Protein AF-A0A1R2C5Q6-F1 (afdb_monomer_lite)

Foldseek 3Di:
DDDDPPPPQQAAPPPRHTADPPDDFQAAPPPRHGHDPVQWDDPDDSHIHGPVVVVVVVVVVVVVVVVVVVVVVVVVVVVVVVVVVVVVVVVVVVVVVVVVVVVVVVVVVVVVVVVVVVVVVVVVVVVVVVVVVVVVVVVVVVVVVVVVVVVVVVVVVVVVVVVVVVVVVVVVVVVVVVVVVVVVVVVVVVVCVVVVPDVVNVLVVDDPVVNVVPCPDDDDPPDD

pLDDT: mean 85.72, std 17.83, range [31.23, 98.19]

Organism: NCBI:txid5963

InterPro domains:
  IPR011011 Zinc finger, FYVE/PHD-type [SSF57903] (8-56)
  IPR013083 Zinc finger, RING/FYVE/PHD-type [G3DSA:3.30.40.10] (1-58)

Sequence (224 aa):
MDNDEGQNSKKCSLCKKSFGLMSKGKECKDCKKHFCNDHVTCIGEKIFLCIICEMEGIKSQTRTVIWDDIERINNETKEISEELAKIEKEKQEKICEIEKIERFLLEQRNLIEDSEKNLQNELDELKKKTEKARKAFEEANNILEINNTTEKEYLEQIEELQDKILQIEGQTISEKERKQQYGLEYENFNRKIRSGLKKGQLFNLLCERCKKLLNIDGEDITTK

Secondary structure (DSSP, 8-state):
----------B-TTT-PBPPTT-PPEEPTTT--EE-GGGEEE-STT-EEEHHHHHHHHHHHHHHHHHHHHHHHHHHHHHHHHHHHHHHHHHHHHHHHHHHHHHHHHHHHHHHHHHHHHHHHHHHHHHHHHHHHHHHHHHHHHHHHHHHHHHHHHHHHHHHHHHHHHHHHHHHHHHHHHHHHHHHHHHHHHHHHHHHS-HHHHHTTS-HHHHGGG--S-------

Structure (mmCIF, N/CA/C/O backbone):
data_AF-A0A1R2C5Q6-F1
#
_entry.id   AF-A0A1R2C5Q6-F1
#
loop_
_atom_site.group_PDB
_atom_site.id
_atom_site.type_symbol
_atom_site.label_atom_id
_atom_site.label_alt_id
_atom_site.label_comp_id
_atom_site.label_asym_id
_atom_site.label_entity_id
_atom_site.label_seq_id
_atom_site.pdbx_PDB_ins_code
_atom_site.Cartn_x
_atom_site.Cartn_y
_atom_site.Cartn_z
_atom_site.occupancy
_atom_site.B_iso_or_equiv
_atom_site.auth_seq_id
_atom_site.auth_comp_id
_atom_site.auth_asym_id
_atom_site.auth_atom_id
_atom_site.pdbx_PDB_model_num
ATOM 1 N N . MET A 1 1 ? 59.228 23.997 -114.054 1.00 34.00 1 MET A N 1
ATOM 2 C CA . MET A 1 1 ? 60.182 24.280 -112.968 1.00 34.00 1 MET A CA 1
ATOM 3 C C . MET A 1 1 ? 59.365 24.497 -111.711 1.00 34.00 1 MET A C 1
ATOM 5 O O . MET A 1 1 ? 59.140 25.624 -111.305 1.00 34.00 1 MET A O 1
ATOM 9 N N . ASP A 1 2 ? 58.573 23.508 -111.323 1.00 32.38 2 ASP A N 1
ATOM 10 C CA . ASP A 1 2 ? 58.946 22.220 -110.712 1.00 32.38 2 ASP A CA 1
ATOM 11 C C . ASP A 1 2 ? 58.770 22.333 -109.202 1.00 32.38 2 ASP A C 1
ATOM 13 O O . ASP A 1 2 ? 59.375 23.175 -108.543 1.00 32.38 2 ASP A O 1
ATOM 17 N N . ASN A 1 3 ? 57.846 21.500 -108.730 1.00 37.97 3 ASN A N 1
ATOM 18 C CA . ASN A 1 3 ? 57.534 21.218 -107.343 1.00 37.97 3 ASN A CA 1
ATOM 19 C C . ASN A 1 3 ? 58.803 20.987 -106.520 1.00 37.97 3 ASN A C 1
ATOM 21 O O . ASN A 1 3 ? 59.681 20.254 -106.961 1.00 37.97 3 ASN A O 1
ATOM 25 N N . ASP A 1 4 ? 58.797 21.455 -105.273 1.00 36.41 4 ASP A N 1
ATOM 26 C CA . ASP A 1 4 ? 59.111 20.541 -104.177 1.00 36.41 4 ASP A CA 1
ATOM 27 C C . ASP A 1 4 ? 58.481 21.035 -102.870 1.00 36.41 4 ASP A C 1
ATOM 29 O O . ASP A 1 4 ? 59.003 21.882 -102.140 1.00 36.41 4 ASP A O 1
ATOM 33 N N . GLU A 1 5 ? 57.301 20.482 -102.586 1.00 38.06 5 GLU A N 1
ATOM 34 C CA . GLU A 1 5 ? 56.772 20.368 -101.235 1.00 38.06 5 GLU A CA 1
ATOM 35 C C . GLU A 1 5 ? 57.776 19.553 -100.411 1.00 38.06 5 GLU A C 1
ATOM 37 O O . GLU A 1 5 ? 57.779 18.321 -100.429 1.00 38.06 5 GLU A O 1
ATOM 42 N N . GLY A 1 6 ? 58.648 20.252 -99.683 1.00 36.34 6 GLY A N 1
ATOM 43 C CA . GLY A 1 6 ? 59.557 19.654 -98.716 1.00 36.34 6 GLY A CA 1
ATOM 44 C C . GLY A 1 6 ? 58.774 18.879 -97.660 1.00 36.34 6 GLY A C 1
ATOM 45 O O . GLY A 1 6 ? 58.271 19.443 -96.688 1.00 36.34 6 GLY A O 1
ATOM 46 N N . GLN A 1 7 ? 58.673 17.568 -97.877 1.00 42.22 7 GLN A N 1
ATOM 47 C CA . GLN A 1 7 ? 58.127 16.575 -96.968 1.00 42.22 7 GLN A CA 1
ATOM 48 C C . GLN A 1 7 ? 58.741 16.757 -95.579 1.00 42.22 7 GLN A C 1
ATOM 50 O O . GLN A 1 7 ? 59.857 16.319 -95.299 1.00 42.22 7 GLN A O 1
ATOM 55 N N . ASN A 1 8 ? 57.979 17.371 -94.674 1.00 45.78 8 ASN A N 1
ATOM 56 C CA . ASN A 1 8 ? 58.248 17.302 -93.248 1.00 45.78 8 ASN A CA 1
ATOM 57 C C . ASN A 1 8 ? 58.362 15.823 -92.871 1.00 45.78 8 ASN A C 1
ATOM 59 O O . ASN A 1 8 ? 57.357 15.111 -92.843 1.00 45.78 8 ASN A O 1
ATOM 63 N N . SER A 1 9 ? 59.589 15.358 -92.614 1.00 54.88 9 SER A N 1
ATOM 64 C CA . SER A 1 9 ? 59.856 14.012 -92.111 1.00 54.88 9 SER A CA 1
ATOM 65 C C . SER A 1 9 ? 59.035 13.801 -90.838 1.00 54.88 9 SER A C 1
ATOM 67 O O . SER A 1 9 ? 59.363 14.283 -89.753 1.00 54.88 9 SER A O 1
ATOM 69 N N . LYS A 1 10 ? 57.883 13.144 -90.978 1.00 72.31 10 LYS A N 1
ATOM 70 C CA . LYS A 1 10 ? 56.998 12.888 -89.849 1.00 72.31 10 LYS A CA 1
ATOM 71 C C . LYS A 1 10 ? 57.779 11.958 -88.900 1.00 72.31 10 LYS A C 1
ATOM 73 O O . LYS A 1 10 ? 58.252 10.895 -89.301 1.00 72.31 10 LYS A O 1
ATOM 78 N N . LYS A 1 11 ? 57.990 12.393 -87.656 1.00 84.50 11 LYS A N 1
ATOM 79 C CA . LYS A 1 11 ? 58.617 11.608 -86.578 1.00 84.50 11 LYS A CA 1
ATOM 80 C C . LYS A 1 11 ? 57.549 11.219 -85.563 1.00 84.50 11 LYS A C 1
ATOM 82 O O . LYS A 1 11 ? 56.559 11.934 -85.397 1.00 84.50 11 LYS A O 1
ATOM 87 N N . CYS A 1 12 ? 57.752 10.118 -84.845 1.00 87.75 12 CYS A N 1
ATOM 88 C CA . CYS A 1 12 ? 56.913 9.786 -83.700 1.00 87.75 12 CYS A CA 1
ATOM 89 C C . CYS A 1 12 ? 57.025 10.886 -82.640 1.00 87.75 12 CYS A C 1
ATOM 91 O O . CYS A 1 12 ? 58.118 11.245 -82.205 1.00 87.75 12 CYS A O 1
ATOM 93 N N . SER A 1 13 ? 55.888 11.397 -82.179 1.00 87.62 13 SER A N 1
ATOM 94 C CA . SER A 1 13 ? 55.862 12.500 -81.218 1.00 87.62 13 SER A CA 1
ATOM 95 C C . SER A 1 13 ? 56.377 12.107 -79.829 1.00 87.62 13 SER A C 1
ATOM 97 O O . SER A 1 13 ? 56.853 12.993 -79.116 1.00 87.62 13 SER A O 1
ATOM 99 N N . LEU A 1 14 ? 56.344 10.811 -79.482 1.00 88.19 14 LEU A N 1
ATOM 100 C CA . LEU A 1 14 ? 56.839 10.268 -78.213 1.00 88.19 14 LEU A CA 1
ATOM 101 C C . LEU A 1 14 ? 58.332 9.908 -78.280 1.00 88.19 14 LEU A C 1
ATOM 103 O O . LEU A 1 14 ? 59.149 10.579 -77.662 1.00 88.19 14 LEU A O 1
ATOM 107 N N . CYS A 1 15 ? 58.715 8.908 -79.082 1.00 89.50 15 CYS A N 1
ATOM 108 C CA . CYS A 1 15 ? 60.100 8.417 -79.137 1.00 89.50 15 CYS A CA 1
ATOM 109 C C . CYS A 1 15 ? 61.006 9.141 -80.145 1.00 89.50 15 CYS A C 1
ATOM 111 O O . CYS A 1 15 ? 62.162 8.761 -80.306 1.00 89.50 15 CYS A O 1
ATOM 113 N N . LYS A 1 16 ? 60.485 10.141 -80.870 1.00 87.50 16 LYS A N 1
ATOM 114 C CA . LYS A 1 16 ? 61.202 10.954 -81.875 1.00 87.50 16 LYS A CA 1
ATOM 115 C C . LYS A 1 16 ? 61.837 10.176 -83.040 1.00 87.50 16 LYS A C 1
ATOM 117 O O . LYS A 1 16 ? 62.509 10.788 -83.867 1.00 87.50 16 LYS A O 1
ATOM 122 N N . LYS A 1 17 ? 61.585 8.866 -83.169 1.00 86.25 17 LYS A N 1
ATOM 123 C CA . LYS A 1 17 ? 62.013 8.046 -84.316 1.00 86.25 17 LYS A CA 1
ATOM 124 C C . LYS A 1 17 ? 61.321 8.520 -85.602 1.00 86.25 17 LYS A C 1
ATOM 126 O O . LYS A 1 17 ? 60.106 8.732 -85.598 1.00 86.25 17 LYS A O 1
ATOM 131 N N . SER A 1 18 ? 62.078 8.684 -86.687 1.00 82.44 18 SER A N 1
ATOM 132 C CA . SER A 1 18 ? 61.540 8.999 -88.019 1.00 82.44 18 SER A CA 1
ATOM 133 C C . SER A 1 18 ? 60.744 7.827 -88.577 1.00 82.44 18 SER A C 1
ATOM 135 O O . SER A 1 18 ? 61.129 6.673 -88.386 1.00 82.44 18 SER A O 1
ATOM 137 N N . PHE A 1 19 ? 59.645 8.108 -89.274 1.00 81.31 19 PHE A N 1
ATOM 138 C CA . PHE A 1 19 ? 58.941 7.066 -90.011 1.00 81.31 19 PHE A CA 1
ATOM 139 C C . PHE A 1 19 ? 59.737 6.684 -91.269 1.00 81.31 19 PHE A C 1
ATOM 141 O O . PHE A 1 19 ? 60.316 7.550 -91.926 1.00 81.31 19 PHE A O 1
ATOM 148 N N . GLY A 1 20 ? 59.825 5.386 -91.568 1.00 69.88 20 GLY A N 1
ATOM 149 C CA . GLY A 1 20 ? 60.539 4.892 -92.747 1.00 69.88 20 GLY A CA 1
ATOM 150 C C . GLY A 1 20 ? 59.731 5.120 -94.026 1.00 69.88 20 GLY A C 1
ATOM 151 O O . GLY A 1 20 ? 58.522 5.322 -93.963 1.00 69.88 20 GLY A O 1
ATOM 152 N N . LEU A 1 21 ? 60.378 5.013 -95.192 1.00 62.16 21 LEU A N 1
ATOM 153 C CA . LEU A 1 21 ? 59.762 5.219 -96.519 1.00 62.16 21 LEU A CA 1
ATOM 154 C C . LEU A 1 21 ? 58.454 4.424 -96.742 1.00 62.16 21 LEU A C 1
ATOM 156 O O . LEU A 1 21 ? 57.571 4.883 -97.459 1.00 62.16 21 LEU A O 1
ATOM 160 N N . MET A 1 22 ? 58.308 3.258 -96.099 1.00 58.00 22 MET A N 1
ATOM 161 C CA . MET A 1 22 ? 57.139 2.368 -96.211 1.00 58.00 22 MET A CA 1
ATOM 162 C C . MET A 1 22 ? 56.123 2.508 -95.060 1.00 58.00 22 MET A C 1
ATOM 164 O O . MET A 1 22 ? 54.991 2.040 -95.182 1.00 58.00 22 MET A O 1
ATOM 168 N N . SER A 1 23 ? 56.490 3.119 -93.926 1.00 64.25 23 SER A N 1
ATOM 169 C CA . SER A 1 23 ? 55.625 3.198 -92.743 1.00 64.25 23 SER A CA 1
ATOM 170 C C . SER A 1 23 ? 55.017 4.591 -92.607 1.00 64.25 23 SER A C 1
ATOM 172 O O . SER A 1 23 ? 55.685 5.562 -92.286 1.00 64.25 23 SER A O 1
ATOM 174 N N . LYS A 1 24 ? 53.705 4.715 -92.827 1.00 73.06 24 LYS A N 1
ATOM 175 C CA . LYS A 1 24 ? 52.983 5.959 -92.522 1.00 73.06 24 LYS A CA 1
ATOM 176 C C . LYS A 1 24 ? 52.732 6.018 -91.015 1.00 73.06 24 LYS A C 1
ATOM 178 O O . LYS A 1 24 ? 52.069 5.132 -90.475 1.00 73.06 24 LYS A O 1
ATOM 183 N N . GLY A 1 25 ? 53.245 7.052 -90.346 1.00 80.38 25 GLY A N 1
ATOM 184 C CA . GLY A 1 25 ? 52.904 7.329 -88.949 1.00 80.38 25 GLY A CA 1
ATOM 185 C C . GLY A 1 25 ? 51.391 7.421 -88.757 1.00 80.38 25 GLY A C 1
ATOM 186 O O . GLY A 1 25 ? 50.690 7.947 -89.623 1.00 80.38 25 GLY A O 1
ATOM 187 N N . LYS A 1 26 ? 50.887 6.897 -87.639 1.00 86.94 26 LYS A N 1
ATOM 188 C CA . LYS A 1 26 ? 49.459 6.940 -87.309 1.00 86.94 26 LYS A CA 1
ATOM 189 C C . LYS A 1 26 ? 49.154 8.225 -86.555 1.00 86.94 26 LYS A C 1
ATOM 191 O O . LYS A 1 26 ? 49.878 8.579 -85.625 1.00 86.94 26 LYS A O 1
ATOM 196 N N . GLU A 1 27 ? 48.113 8.931 -86.968 1.00 88.25 27 GLU A N 1
ATOM 197 C CA . GLU A 1 27 ? 47.666 10.147 -86.298 1.00 88.25 27 GLU A CA 1
ATOM 198 C C . GLU A 1 27 ? 46.731 9.793 -85.139 1.00 88.25 27 GLU A C 1
ATOM 200 O O . GLU A 1 27 ? 45.784 9.029 -85.320 1.00 88.25 27 GLU A O 1
ATOM 205 N N . CYS A 1 28 ? 47.000 10.335 -83.951 1.00 89.88 28 CYS A N 1
ATOM 206 C CA . CYS A 1 28 ? 46.103 10.200 -82.809 1.00 89.88 28 CYS A CA 1
ATOM 207 C C . CYS A 1 28 ? 44.815 10.996 -83.055 1.00 89.88 28 CYS A C 1
ATOM 209 O O . CYS A 1 28 ? 44.876 12.191 -83.354 1.00 89.88 28 CYS A O 1
ATOM 211 N N . LYS A 1 29 ? 43.656 10.358 -82.867 1.00 90.06 29 LYS A N 1
ATOM 212 C CA . LYS A 1 29 ? 42.335 10.976 -83.028 1.00 90.06 29 LYS A CA 1
ATOM 213 C C . LYS A 1 29 ? 42.179 12.245 -82.187 1.00 90.06 29 LYS A C 1
ATOM 215 O O . LYS A 1 29 ? 41.608 13.208 -82.701 1.00 90.06 29 LYS A O 1
ATOM 220 N N . ASP A 1 30 ? 42.713 12.259 -80.968 1.00 91.38 30 ASP A N 1
ATOM 221 C CA . ASP A 1 30 ? 42.464 13.328 -79.997 1.00 91.38 30 ASP A CA 1
ATOM 222 C C . ASP A 1 30 ? 43.484 14.460 -80.123 1.00 91.38 30 ASP A C 1
ATOM 224 O O . ASP A 1 30 ? 43.125 15.596 -80.418 1.00 91.38 30 ASP A O 1
ATOM 228 N N . CYS A 1 31 ? 44.778 14.159 -79.974 1.00 90.94 31 CYS A N 1
ATOM 229 C CA . CYS A 1 31 ? 45.816 15.195 -79.989 1.00 90.94 31 CYS A CA 1
ATOM 230 C C . CYS A 1 31 ? 46.378 15.526 -81.382 1.00 90.94 31 CYS A C 1
ATOM 232 O O . CYS A 1 31 ? 47.276 16.364 -81.475 1.00 90.94 31 CYS A O 1
ATOM 234 N N . LYS A 1 32 ? 45.912 14.855 -82.450 1.00 89.25 32 LYS A N 1
ATOM 235 C CA . LYS A 1 32 ? 46.302 15.075 -83.865 1.00 89.25 32 LYS A CA 1
ATOM 236 C C . LYS A 1 32 ? 47.802 14.936 -84.173 1.00 89.25 32 LYS A C 1
ATOM 238 O O . LYS A 1 32 ? 48.287 15.270 -85.253 1.00 89.25 32 LYS A O 1
ATOM 243 N N . LYS A 1 33 ? 48.579 14.417 -83.221 1.00 89.25 33 LYS A N 1
ATOM 244 C CA . LYS A 1 33 ? 50.016 14.146 -83.358 1.00 89.25 33 LYS A CA 1
ATOM 245 C C . LYS A 1 33 ? 50.246 12.774 -83.991 1.00 89.25 33 LYS A C 1
ATOM 247 O O . LYS A 1 33 ? 49.428 11.871 -83.842 1.00 89.25 33 LYS A O 1
ATOM 252 N N . HIS A 1 34 ? 51.379 12.607 -84.676 1.00 89.31 34 HIS A N 1
ATOM 253 C CA . HIS A 1 34 ? 51.742 11.342 -85.321 1.00 89.31 34 HIS A CA 1
ATOM 254 C C . HIS A 1 34 ? 52.636 10.483 -84.420 1.00 89.31 34 HIS A C 1
ATOM 256 O O . HIS A 1 34 ? 53.556 10.989 -83.768 1.00 89.31 34 HIS A O 1
ATOM 262 N N . PHE A 1 35 ? 52.400 9.173 -84.422 1.00 88.88 35 PHE A N 1
ATOM 263 C CA . PHE A 1 35 ? 53.078 8.201 -83.567 1.00 88.88 35 PHE A CA 1
ATOM 264 C C . PHE A 1 35 ? 53.419 6.913 -84.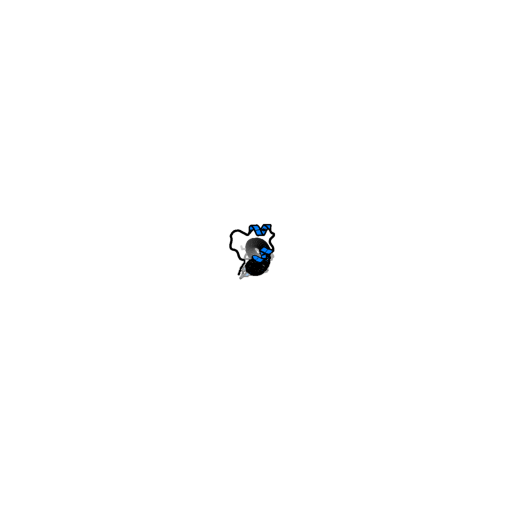341 1.00 88.88 35 PHE A C 1
ATOM 266 O O . PHE A 1 35 ? 52.850 6.638 -85.400 1.00 88.88 35 PHE A O 1
ATOM 273 N N . CYS A 1 36 ? 54.401 6.150 -83.845 1.00 87.62 36 CYS A N 1
ATOM 274 C CA . CYS A 1 36 ? 54.722 4.824 -84.382 1.00 87.62 36 CYS A CA 1
ATOM 275 C C . CYS A 1 36 ? 53.717 3.788 -83.870 1.00 87.62 36 CYS A C 1
ATOM 277 O O . CYS A 1 36 ? 53.040 4.044 -82.878 1.00 87.62 36 CYS A O 1
ATOM 279 N N . ASN A 1 37 ? 53.657 2.622 -84.518 1.00 85.12 37 ASN A N 1
ATOM 280 C CA . ASN A 1 37 ? 52.720 1.554 -84.152 1.00 85.12 37 ASN A CA 1
ATOM 281 C C . ASN A 1 37 ? 52.839 1.145 -82.672 1.00 85.12 37 ASN A C 1
ATOM 283 O O . ASN A 1 37 ? 51.822 0.910 -82.041 1.00 85.12 37 ASN A O 1
ATOM 287 N N . ASP A 1 38 ? 54.047 1.165 -82.099 1.00 86.75 38 ASP A N 1
ATOM 288 C CA . ASP A 1 38 ? 54.274 0.805 -80.688 1.00 86.75 38 ASP A CA 1
ATOM 289 C C . ASP A 1 38 ? 53.688 1.808 -79.679 1.00 86.75 38 ASP A C 1
ATOM 291 O O . ASP A 1 38 ? 53.557 1.496 -78.503 1.00 86.75 38 ASP A O 1
ATOM 295 N N . HIS A 1 39 ? 53.376 3.037 -80.107 1.00 90.56 39 HIS A N 1
ATOM 296 C CA . HIS A 1 39 ? 52.885 4.107 -79.228 1.00 90.56 39 HIS A CA 1
ATOM 297 C C . HIS A 1 39 ? 51.447 4.515 -79.538 1.00 90.56 39 HIS A C 1
ATOM 299 O O . HIS A 1 39 ? 51.021 5.628 -79.203 1.00 90.56 39 HIS A O 1
ATOM 305 N N . VAL A 1 40 ? 50.724 3.626 -80.212 1.00 87.31 40 VAL A N 1
ATOM 306 C CA . VAL A 1 40 ? 49.356 3.840 -80.652 1.00 87.31 40 VAL A CA 1
ATOM 307 C C . VAL A 1 40 ? 48.534 2.592 -80.416 1.00 87.31 40 VAL A C 1
ATOM 309 O O . VAL A 1 40 ? 48.906 1.507 -80.850 1.00 87.31 40 VAL A O 1
ATOM 312 N N . THR A 1 41 ? 47.358 2.789 -79.847 1.00 88.25 41 THR A N 1
ATOM 313 C CA . THR A 1 41 ? 46.331 1.765 -79.722 1.00 88.25 41 THR A CA 1
ATOM 314 C C . THR A 1 41 ? 45.277 1.966 -80.807 1.00 88.25 41 THR A C 1
ATOM 316 O O . THR A 1 41 ? 44.869 3.091 -81.115 1.00 88.25 41 THR A O 1
ATOM 319 N N . CYS A 1 42 ? 44.858 0.871 -81.440 1.00 85.81 42 CYS A N 1
ATOM 320 C CA . CYS A 1 42 ? 43.816 0.870 -82.462 1.00 85.81 42 CYS A CA 1
ATOM 321 C C . CYS A 1 42 ? 42.462 0.626 -81.785 1.00 85.81 42 CYS A C 1
ATOM 323 O O . CYS A 1 42 ? 42.226 -0.464 -81.277 1.00 85.81 42 CYS A O 1
ATOM 325 N N . ILE A 1 43 ? 41.580 1.627 -81.782 1.00 81.56 43 ILE A N 1
ATOM 326 C CA . ILE A 1 43 ? 40.288 1.593 -81.065 1.00 81.56 43 ILE A CA 1
ATOM 327 C C . ILE A 1 43 ? 39.080 1.398 -82.003 1.00 81.56 43 ILE A C 1
ATOM 329 O O . ILE A 1 43 ? 37.956 1.771 -81.681 1.00 81.56 43 ILE A O 1
ATOM 333 N N . GLY A 1 44 ? 39.313 0.854 -83.199 1.00 80.25 44 GLY A N 1
ATOM 334 C CA . GLY A 1 44 ? 38.302 0.596 -84.228 1.00 80.25 44 GLY A CA 1
ATOM 335 C C . GLY A 1 44 ? 38.937 0.435 -85.609 1.00 80.25 44 GLY A C 1
ATOM 336 O O . GLY A 1 44 ? 40.162 0.389 -85.734 1.00 80.25 44 GLY A O 1
ATOM 337 N N . GLU A 1 45 ? 38.134 0.393 -86.673 1.00 75.25 45 GLU A N 1
ATOM 338 C CA . GLU A 1 45 ? 38.673 0.344 -88.035 1.00 75.25 45 GLU A CA 1
ATOM 339 C C . GLU A 1 45 ? 39.356 1.675 -88.393 1.00 75.25 45 GLU A C 1
ATOM 341 O O . GLU A 1 45 ? 38.711 2.694 -88.626 1.00 75.25 45 GLU A O 1
ATOM 346 N N . LYS A 1 46 ? 40.696 1.663 -88.434 1.00 79.50 46 LYS A N 1
ATOM 347 C CA . LYS A 1 46 ? 41.573 2.795 -88.807 1.00 79.50 46 LYS A CA 1
ATOM 348 C C . LYS A 1 46 ? 41.564 3.999 -87.849 1.00 79.50 46 LYS A C 1
ATOM 350 O O . LYS A 1 46 ? 42.115 5.041 -88.205 1.00 79.50 46 LYS A O 1
ATOM 355 N N . ILE A 1 47 ? 41.011 3.866 -86.641 1.00 85.88 47 ILE A N 1
ATOM 356 C CA . ILE A 1 47 ? 41.059 4.909 -85.607 1.00 85.88 47 ILE A CA 1
ATOM 357 C C . ILE A 1 47 ? 42.156 4.582 -84.598 1.00 85.88 47 ILE A C 1
ATOM 359 O O . ILE A 1 47 ? 42.180 3.508 -84.001 1.00 85.88 47 ILE A O 1
ATOM 363 N N . PHE A 1 48 ? 43.044 5.545 -84.394 1.00 88.75 48 PHE A N 1
ATOM 364 C CA . PHE A 1 48 ? 44.260 5.395 -83.615 1.00 88.75 48 PHE A CA 1
ATOM 365 C C . PHE A 1 48 ? 44.273 6.407 -82.469 1.00 88.75 48 PHE A C 1
ATOM 367 O O . PHE A 1 48 ? 44.027 7.591 -82.694 1.00 88.75 48 PHE A O 1
ATOM 374 N N . LEU A 1 49 ? 44.580 5.967 -81.252 1.00 90.62 49 LEU A N 1
ATOM 375 C CA . LEU A 1 49 ? 44.858 6.836 -80.107 1.00 90.62 49 LEU A CA 1
ATOM 376 C C . LEU A 1 49 ? 46.295 6.640 -79.660 1.00 90.62 49 LEU A C 1
ATOM 378 O O . LEU A 1 49 ? 46.792 5.521 -79.651 1.00 90.62 49 LEU A O 1
ATOM 382 N N . CYS A 1 50 ? 46.982 7.716 -79.286 1.00 90.19 50 CYS A N 1
ATOM 383 C CA . CYS A 1 50 ? 48.269 7.551 -78.627 1.00 90.19 50 CYS A CA 1
ATOM 384 C C . CYS A 1 50 ? 48.060 7.084 -77.188 1.00 90.19 50 CYS A C 1
ATOM 386 O O . CYS A 1 50 ? 47.077 7.460 -76.549 1.00 90.19 50 CYS A O 1
ATOM 388 N N . ILE A 1 51 ? 49.030 6.330 -76.673 1.00 89.31 51 ILE A N 1
ATOM 389 C CA . ILE A 1 51 ? 48.986 5.767 -75.315 1.00 89.31 51 ILE A CA 1
ATOM 390 C C . ILE A 1 51 ? 48.706 6.850 -74.260 1.00 89.31 51 ILE A C 1
ATOM 392 O O . ILE A 1 51 ? 47.987 6.603 -73.302 1.00 89.31 51 ILE A O 1
ATOM 396 N N . ILE A 1 52 ? 49.216 8.076 -74.443 1.00 90.25 52 ILE A N 1
ATOM 397 C CA . ILE A 1 52 ? 48.967 9.184 -73.507 1.00 90.25 52 ILE A CA 1
ATOM 398 C C . ILE A 1 52 ? 47.480 9.566 -73.477 1.00 90.25 52 ILE A C 1
ATOM 400 O O . ILE A 1 52 ? 46.904 9.610 -72.397 1.00 90.25 52 ILE A O 1
ATOM 404 N N . CYS A 1 53 ? 46.855 9.808 -74.636 1.00 89.62 53 CYS A N 1
ATOM 405 C CA . CYS A 1 53 ? 45.437 10.183 -74.705 1.00 89.62 53 CYS A CA 1
ATOM 406 C C . CYS A 1 53 ? 44.528 9.043 -74.226 1.00 89.62 53 CYS A C 1
ATOM 408 O O . CYS A 1 53 ? 43.543 9.290 -73.538 1.00 89.62 53 CYS A O 1
ATOM 410 N N . GLU A 1 54 ? 44.887 7.793 -74.525 1.00 90.44 54 GLU A N 1
ATOM 411 C CA . GLU A 1 54 ? 44.179 6.623 -74.003 1.00 90.44 54 GLU A CA 1
ATOM 412 C C . GLU A 1 54 ? 44.264 6.542 -72.469 1.00 90.44 54 GLU A C 1
ATOM 414 O O . GLU A 1 54 ? 43.240 6.426 -71.796 1.00 90.44 54 GLU A O 1
ATOM 419 N N . MET A 1 55 ? 45.464 6.684 -71.895 1.00 90.50 55 MET A N 1
ATOM 420 C CA . MET A 1 55 ? 45.650 6.705 -70.441 1.00 90.50 55 MET A CA 1
ATOM 421 C C . MET A 1 55 ? 44.938 7.887 -69.776 1.00 90.50 55 MET A C 1
ATOM 423 O O . MET A 1 55 ? 44.426 7.742 -68.667 1.00 90.50 55 MET A O 1
ATOM 427 N N . GLU A 1 56 ? 44.911 9.061 -70.409 1.00 91.00 56 GLU A N 1
ATOM 428 C CA . GLU A 1 56 ? 44.162 10.223 -69.920 1.00 91.00 56 GLU A CA 1
ATOM 429 C C . GLU A 1 56 ? 42.652 9.966 -69.925 1.00 91.00 56 GLU A C 1
ATOM 431 O O . GLU A 1 56 ? 41.984 10.300 -68.944 1.00 91.00 56 GLU A O 1
ATOM 436 N N . GLY A 1 57 ? 42.132 9.306 -70.965 1.00 89.44 57 GLY A N 1
ATOM 437 C CA . GLY A 1 57 ? 40.741 8.861 -71.042 1.00 89.44 57 GLY A CA 1
ATOM 438 C C . GLY A 1 57 ? 40.378 7.892 -69.916 1.00 89.44 57 GLY A C 1
ATOM 439 O O . GLY A 1 57 ? 39.424 8.145 -69.180 1.00 89.44 57 GLY A O 1
ATOM 440 N N . ILE A 1 58 ? 41.191 6.849 -69.710 1.00 90.81 58 ILE A N 1
ATOM 441 C CA . ILE A 1 58 ? 41.006 5.883 -68.613 1.00 90.81 58 ILE A CA 1
ATOM 442 C C . ILE A 1 58 ? 41.054 6.600 -67.259 1.00 90.81 58 ILE A C 1
ATOM 444 O O . ILE A 1 58 ? 40.141 6.451 -66.454 1.00 90.81 58 ILE A O 1
ATOM 448 N N . LYS A 1 59 ? 42.057 7.455 -67.015 1.00 93.81 59 LYS A N 1
ATOM 449 C CA . LYS A 1 59 ? 42.152 8.243 -65.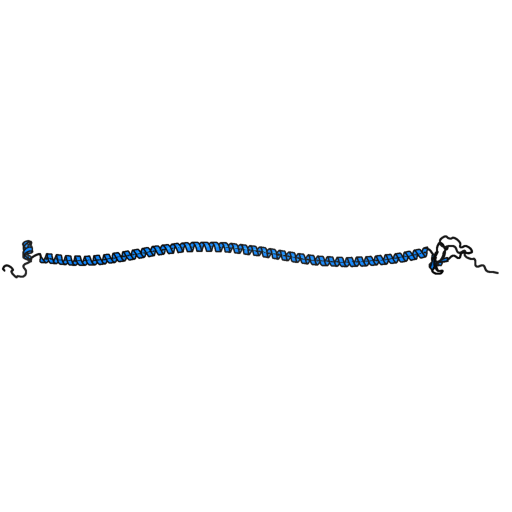772 1.00 93.81 59 LYS A CA 1
ATOM 450 C C . LYS A 1 59 ? 40.945 9.152 -65.562 1.00 93.81 59 LYS A C 1
ATOM 452 O O . LYS A 1 59 ? 40.546 9.376 -64.423 1.00 93.81 59 LYS A O 1
ATOM 457 N N . SER A 1 60 ? 40.392 9.727 -66.628 1.00 93.88 60 SER A N 1
ATOM 458 C CA . SER A 1 60 ? 39.181 10.541 -66.538 1.00 93.88 60 SER A CA 1
ATOM 459 C C . SER A 1 60 ? 37.981 9.698 -66.119 1.00 93.88 60 SER A C 1
ATOM 461 O O . SER A 1 60 ? 37.304 10.070 -65.169 1.00 93.88 60 SER A O 1
ATOM 463 N N . GLN A 1 61 ? 37.768 8.545 -66.758 1.00 93.12 61 GLN A N 1
ATOM 464 C CA . GLN A 1 61 ? 36.683 7.622 -66.411 1.00 93.12 61 GLN A CA 1
ATOM 465 C C . GLN A 1 61 ? 36.815 7.107 -64.975 1.00 93.12 61 GLN A C 1
ATOM 467 O O . GLN A 1 61 ? 35.850 7.146 -64.220 1.00 93.12 61 GLN A O 1
ATOM 472 N N . THR A 1 62 ? 38.021 6.705 -64.562 1.00 93.69 62 THR A N 1
ATOM 473 C CA . THR A 1 62 ? 38.287 6.283 -63.181 1.00 93.69 62 THR A CA 1
ATOM 474 C C . THR A 1 62 ? 37.998 7.405 -62.185 1.00 93.69 62 THR A C 1
ATOM 476 O O . THR A 1 62 ? 37.406 7.145 -61.144 1.00 93.69 62 THR A O 1
ATOM 479 N N . ARG A 1 63 ? 38.368 8.658 -62.491 1.00 95.31 63 ARG A N 1
ATOM 480 C CA . ARG A 1 63 ? 38.042 9.802 -61.624 1.00 95.31 63 ARG A CA 1
ATOM 481 C C . ARG A 1 63 ? 36.540 10.020 -61.499 1.00 95.31 63 ARG A C 1
ATOM 483 O O . ARG A 1 63 ? 36.099 10.294 -60.394 1.00 95.31 63 ARG A O 1
ATOM 490 N N . THR A 1 64 ? 35.782 9.894 -62.587 1.00 95.88 64 THR A N 1
ATOM 491 C CA . THR A 1 64 ? 34.316 9.999 -62.543 1.00 95.88 64 THR A CA 1
ATOM 492 C C . THR A 1 64 ? 33.719 8.920 -61.646 1.00 95.88 64 THR A C 1
ATOM 494 O O . THR A 1 64 ? 33.012 9.261 -60.712 1.00 95.88 64 THR A O 1
ATOM 497 N N . VAL A 1 65 ? 34.098 7.650 -61.832 1.00 95.62 65 VAL A N 1
ATOM 498 C CA . VAL A 1 65 ? 33.592 6.546 -60.993 1.00 95.62 65 VAL A CA 1
ATOM 499 C C . VAL A 1 65 ? 33.931 6.754 -59.514 1.00 95.62 65 VAL A C 1
ATOM 501 O O . VAL A 1 65 ? 33.075 6.572 -58.657 1.00 95.62 65 VAL A O 1
ATOM 504 N N . ILE A 1 66 ? 35.160 7.184 -59.202 1.00 95.62 66 ILE A N 1
ATOM 505 C CA . ILE A 1 66 ? 35.557 7.485 -57.818 1.00 95.62 66 ILE A CA 1
ATOM 506 C C . ILE A 1 66 ? 34.718 8.631 -57.242 1.00 95.62 66 ILE A C 1
ATOM 508 O O . ILE A 1 66 ? 34.331 8.569 -56.080 1.00 95.62 66 ILE A O 1
ATOM 512 N N . TRP A 1 67 ? 34.445 9.677 -58.023 1.00 96.69 67 TRP A N 1
ATOM 513 C CA . TRP A 1 67 ? 33.609 10.789 -57.572 1.00 96.69 67 TRP A CA 1
ATOM 514 C C . TRP A 1 67 ? 32.164 10.364 -57.320 1.00 96.69 67 TRP A C 1
ATOM 516 O O . TRP A 1 67 ? 31.629 10.714 -56.270 1.00 96.69 67 TRP A O 1
ATOM 526 N N . ASP A 1 68 ? 31.580 9.567 -58.214 1.00 96.50 68 ASP A N 1
ATOM 527 C CA . ASP A 1 68 ? 30.224 9.035 -58.057 1.00 96.50 68 ASP A CA 1
ATOM 528 C C . ASP A 1 68 ? 30.126 8.140 -56.805 1.00 96.50 68 ASP A C 1
ATOM 530 O O . ASP A 1 68 ? 29.162 8.215 -56.041 1.00 96.50 68 ASP A O 1
ATOM 534 N N . ASP A 1 69 ? 31.153 7.324 -56.541 1.00 96.25 69 ASP A N 1
ATOM 535 C CA . ASP A 1 69 ? 31.232 6.492 -55.336 1.00 96.25 69 ASP A CA 1
ATOM 536 C C . ASP A 1 69 ? 31.381 7.330 -54.057 1.00 96.25 69 ASP A C 1
ATOM 538 O O . ASP A 1 69 ? 30.727 7.039 -53.055 1.00 96.25 69 ASP A O 1
ATOM 542 N N . ILE A 1 70 ? 32.209 8.382 -54.080 1.00 96.38 70 ILE A N 1
ATOM 543 C CA . ILE A 1 70 ? 32.352 9.320 -52.956 1.00 96.38 70 ILE A CA 1
ATOM 544 C C . ILE A 1 70 ? 31.021 10.021 -52.678 1.00 96.38 70 ILE A C 1
ATOM 546 O O . ILE A 1 70 ? 30.626 10.145 -51.520 1.00 96.38 70 ILE A O 1
ATOM 550 N N . GLU A 1 71 ? 30.321 10.477 -53.716 1.00 97.12 71 GLU A N 1
ATOM 551 C CA . GLU A 1 71 ? 29.023 11.133 -53.571 1.00 97.12 71 GLU A CA 1
ATOM 552 C C . GLU A 1 71 ? 27.979 10.180 -52.980 1.00 97.12 71 GLU A C 1
ATOM 554 O O . GLU A 1 71 ? 27.286 10.546 -52.030 1.00 97.12 71 GLU A O 1
ATOM 559 N N . ARG A 1 72 ? 27.931 8.930 -53.459 1.00 97.50 72 ARG A N 1
ATOM 560 C CA . ARG A 1 72 ? 27.054 7.895 -52.898 1.00 97.50 72 ARG A CA 1
ATOM 561 C C . ARG A 1 72 ? 27.340 7.650 -51.416 1.00 97.50 72 ARG A C 1
ATOM 563 O O . ARG A 1 72 ? 26.417 7.717 -50.611 1.00 97.50 72 ARG A O 1
ATOM 570 N N . ILE A 1 73 ? 28.604 7.437 -51.047 1.00 96.81 73 ILE A N 1
ATOM 571 C CA . ILE A 1 73 ? 29.001 7.200 -49.649 1.00 96.81 73 ILE A CA 1
ATOM 572 C C . ILE A 1 73 ? 28.665 8.409 -48.767 1.00 96.81 73 ILE A C 1
ATOM 574 O O . ILE A 1 73 ? 28.223 8.242 -47.630 1.00 96.81 73 ILE A O 1
ATOM 578 N N . ASN A 1 74 ? 28.845 9.633 -49.269 1.00 96.62 74 ASN A N 1
ATOM 579 C CA . ASN A 1 74 ? 28.491 10.841 -48.525 1.00 96.62 74 ASN A CA 1
ATOM 580 C C . ASN A 1 74 ? 26.981 10.937 -48.276 1.00 96.62 74 ASN A C 1
ATOM 582 O O . ASN A 1 74 ? 26.576 11.302 -47.172 1.00 96.62 74 ASN A O 1
ATOM 586 N N . ASN A 1 75 ? 26.159 10.588 -49.268 1.00 96.88 75 ASN A N 1
ATOM 587 C CA . ASN A 1 75 ? 24.706 10.564 -49.115 1.00 96.88 75 ASN A CA 1
ATOM 588 C C . ASN A 1 75 ? 24.271 9.486 -48.113 1.00 96.88 75 ASN A C 1
ATOM 590 O O . ASN A 1 75 ? 23.545 9.806 -47.176 1.00 96.88 75 ASN A O 1
ATOM 594 N N . GLU A 1 76 ? 24.800 8.263 -48.218 1.00 97.25 76 GLU A N 1
ATOM 595 C CA . GLU A 1 76 ? 24.538 7.183 -47.252 1.00 97.25 76 GLU A CA 1
ATOM 596 C C . GLU A 1 76 ? 24.958 7.585 -45.825 1.00 97.25 76 GLU A C 1
ATOM 598 O O . GLU A 1 76 ? 24.213 7.402 -44.865 1.00 97.25 76 GLU A O 1
ATOM 603 N N . THR A 1 77 ? 26.131 8.208 -45.668 1.00 96.44 77 THR A N 1
ATOM 604 C CA . THR A 1 77 ? 26.620 8.686 -44.361 1.00 96.44 77 THR A CA 1
ATOM 605 C C . THR A 1 77 ? 25.703 9.759 -43.776 1.0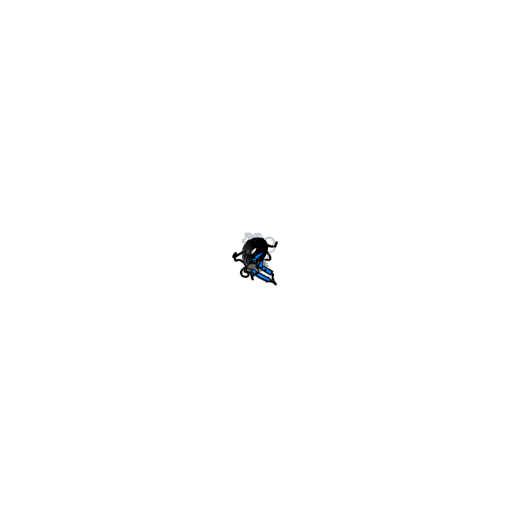0 96.44 77 THR A C 1
ATOM 607 O O . THR A 1 77 ? 25.477 9.799 -42.563 1.00 96.44 77 THR A O 1
ATOM 610 N N . LYS A 1 78 ? 25.167 10.637 -44.628 1.00 97.31 78 LYS A N 1
ATOM 611 C CA . LYS A 1 78 ? 24.228 11.679 -44.222 1.0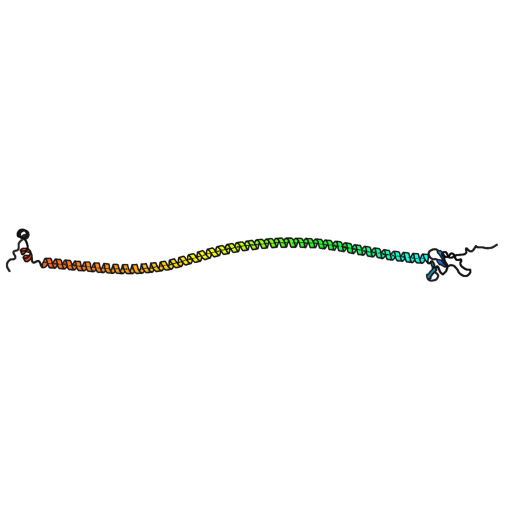0 97.31 78 LYS A CA 1
ATOM 612 C C . LYS A 1 78 ? 22.896 11.080 -43.772 1.00 97.31 78 LYS A C 1
ATOM 614 O O . LYS A 1 78 ? 22.431 11.442 -42.696 1.00 97.31 78 LYS A O 1
ATOM 619 N N . GLU A 1 79 ? 22.337 10.143 -44.534 1.00 97.19 79 GLU A N 1
ATOM 620 C CA . GLU A 1 79 ? 21.098 9.438 -44.177 1.00 97.19 79 GLU A CA 1
ATOM 621 C C . GLU A 1 79 ? 21.248 8.704 -42.838 1.00 97.19 79 GLU A C 1
ATOM 623 O O . GLU A 1 79 ? 20.453 8.918 -41.923 1.00 97.19 79 GLU A O 1
ATOM 628 N N . ILE A 1 80 ? 22.337 7.946 -42.661 1.00 97.06 80 ILE A N 1
ATOM 629 C CA . ILE A 1 80 ? 22.641 7.258 -41.396 1.00 97.06 80 ILE A CA 1
ATOM 630 C C . ILE A 1 80 ? 22.767 8.257 -40.238 1.00 97.06 80 ILE A C 1
ATOM 632 O O . ILE A 1 80 ? 22.283 8.001 -39.136 1.00 97.06 80 ILE A O 1
ATOM 636 N N . SER A 1 81 ? 23.404 9.409 -40.461 1.00 96.75 81 SER A N 1
ATOM 637 C CA . SER A 1 81 ? 23.560 10.435 -39.421 1.00 96.75 81 SER A CA 1
ATOM 638 C C . SER A 1 81 ? 22.218 11.051 -39.009 1.00 96.75 81 SER A C 1
ATOM 640 O O . SER A 1 81 ? 21.991 11.293 -37.822 1.00 96.75 81 SER A O 1
ATOM 642 N N . GLU A 1 82 ? 21.320 11.290 -39.967 1.00 97.12 82 GLU A N 1
ATOM 643 C CA . GLU A 1 82 ? 19.969 11.800 -39.712 1.00 97.12 82 GLU A CA 1
ATOM 644 C C . GLU A 1 82 ? 19.110 10.770 -38.962 1.00 97.12 82 GLU A C 1
ATOM 646 O O . GLU A 1 82 ? 18.427 11.119 -37.993 1.00 97.12 82 GLU A O 1
ATOM 651 N N . GLU A 1 83 ? 19.195 9.492 -39.338 1.00 97.62 83 GLU A N 1
ATOM 652 C CA . GLU A 1 83 ? 18.517 8.398 -38.635 1.00 97.62 83 GLU A CA 1
ATOM 653 C C . GLU A 1 83 ? 19.027 8.228 -37.201 1.00 97.62 83 GLU A C 1
ATOM 655 O O . GLU A 1 83 ? 18.225 8.130 -36.270 1.00 97.62 83 GLU A O 1
ATOM 660 N N . LEU A 1 84 ? 20.346 8.264 -36.989 1.00 96.88 84 LEU A N 1
ATOM 661 C CA . LEU A 1 84 ? 20.937 8.197 -35.650 1.00 96.88 84 LEU A CA 1
ATOM 662 C C . LEU A 1 84 ? 20.481 9.362 -34.768 1.00 96.88 84 LEU A C 1
ATOM 664 O O . LEU A 1 84 ? 20.136 9.151 -33.604 1.00 96.88 84 LEU A O 1
ATOM 668 N N . ALA A 1 85 ? 20.432 10.581 -35.313 1.00 96.81 85 ALA A N 1
ATOM 669 C CA . ALA A 1 85 ? 19.943 11.745 -34.580 1.00 96.81 85 ALA A CA 1
ATOM 670 C C . ALA A 1 85 ? 18.465 11.589 -34.181 1.00 96.81 85 ALA A C 1
ATOM 672 O O . ALA A 1 85 ? 18.079 11.949 -33.065 1.00 96.81 85 ALA A O 1
ATOM 673 N N . LYS A 1 86 ? 17.641 11.014 -35.065 1.00 97.56 86 LYS A N 1
ATOM 674 C CA . LYS A 1 86 ? 16.236 10.715 -34.777 1.00 97.56 86 LYS A CA 1
ATOM 675 C C . LYS A 1 86 ? 16.096 9.666 -33.670 1.00 97.56 86 LYS A C 1
ATOM 677 O O . LYS A 1 86 ? 15.349 9.896 -32.722 1.00 97.56 86 LYS A O 1
ATOM 682 N N . ILE A 1 87 ? 16.846 8.567 -33.753 1.00 97.31 87 ILE A N 1
ATOM 683 C CA . ILE A 1 87 ? 16.831 7.494 -32.748 1.00 97.31 87 ILE A CA 1
ATOM 684 C C . ILE A 1 87 ? 17.281 8.019 -31.381 1.00 97.31 87 ILE A C 1
ATOM 686 O O . ILE A 1 87 ? 16.651 7.710 -30.371 1.00 97.31 87 ILE A O 1
ATOM 690 N N . GLU A 1 88 ? 18.337 8.836 -31.319 1.00 96.94 88 GLU A N 1
ATOM 691 C CA . GLU A 1 88 ? 18.808 9.377 -30.038 1.00 96.94 88 GLU A CA 1
ATOM 692 C C . GLU A 1 88 ? 17.775 10.326 -29.416 1.00 96.94 88 GLU A C 1
ATOM 694 O O . GLU A 1 88 ? 17.564 10.295 -28.204 1.00 96.94 88 GLU A O 1
ATOM 699 N N . LYS A 1 89 ? 17.067 11.112 -30.236 1.00 97.69 89 LYS A N 1
ATOM 700 C CA . LYS A 1 89 ? 15.964 11.949 -29.758 1.00 97.69 89 LYS A CA 1
ATOM 701 C C . LYS A 1 89 ? 14.816 11.106 -29.193 1.00 97.69 89 LYS A C 1
ATOM 703 O O . LYS A 1 89 ? 14.374 11.361 -28.075 1.00 97.69 89 LYS A O 1
ATOM 708 N N . GLU A 1 90 ? 14.368 10.085 -29.922 1.00 97.50 90 GLU A N 1
ATOM 709 C CA . GLU A 1 90 ? 13.313 9.171 -29.459 1.00 97.50 90 GLU A CA 1
ATOM 710 C C . GLU A 1 90 ? 13.722 8.455 -28.163 1.00 97.50 90 GLU A C 1
ATOM 712 O O . GLU A 1 90 ? 12.932 8.338 -27.225 1.00 97.50 90 GLU A O 1
ATOM 717 N N . LYS A 1 91 ? 14.985 8.032 -28.062 1.00 97.06 91 LYS A N 1
ATOM 718 C CA . LYS A 1 91 ? 15.547 7.435 -26.849 1.00 97.06 91 LYS A CA 1
ATOM 719 C C . LYS A 1 91 ? 15.514 8.403 -25.665 1.00 97.06 91 LYS A C 1
ATOM 721 O O . LYS A 1 91 ? 15.118 7.993 -24.577 1.00 97.06 91 LYS A O 1
ATOM 726 N N . GLN A 1 92 ? 15.895 9.667 -25.851 1.00 97.62 92 GLN A N 1
ATOM 727 C CA . GLN A 1 92 ? 15.827 10.677 -24.789 1.00 97.62 92 GLN A CA 1
ATOM 728 C C . GLN A 1 92 ? 14.388 10.931 -24.325 1.00 97.62 92 GLN A C 1
ATOM 730 O O . GLN A 1 92 ? 14.134 11.010 -23.122 1.00 97.62 92 GLN A O 1
ATOM 735 N N . GLU A 1 93 ? 13.438 11.001 -25.259 1.00 97.56 93 GLU A N 1
ATOM 736 C CA . GLU A 1 93 ? 12.013 11.132 -24.941 1.00 97.56 93 GLU A CA 1
ATOM 737 C C . GLU A 1 93 ? 11.523 9.933 -24.114 1.00 97.56 93 GLU A C 1
ATOM 739 O O . GLU A 1 93 ? 10.896 10.119 -23.069 1.00 97.56 93 GLU A O 1
ATOM 744 N N . LYS A 1 94 ? 11.892 8.706 -24.507 1.00 97.62 94 LYS A N 1
ATOM 745 C CA . LYS A 1 94 ? 11.536 7.479 -23.778 1.00 97.62 94 LYS A CA 1
ATOM 746 C C . LYS A 1 94 ? 12.163 7.400 -22.390 1.00 97.62 94 LYS A C 1
ATOM 748 O O . LYS A 1 94 ? 11.481 7.001 -21.451 1.00 97.62 94 LYS A O 1
ATOM 753 N N . ILE A 1 95 ? 13.423 7.805 -22.234 1.00 97.31 95 ILE A N 1
ATOM 754 C CA . ILE A 1 95 ? 14.075 7.874 -20.917 1.00 97.31 95 ILE A CA 1
ATOM 755 C C . ILE A 1 95 ? 13.314 8.845 -20.007 1.00 97.31 95 ILE A C 1
ATOM 757 O O . ILE A 1 95 ? 12.985 8.492 -18.879 1.00 97.31 95 ILE A O 1
ATOM 761 N N . CYS A 1 96 ? 12.941 10.024 -20.512 1.00 97.31 96 CYS A N 1
ATOM 762 C CA . CYS A 1 96 ? 12.170 10.997 -19.738 1.00 97.31 96 CYS A CA 1
ATOM 763 C C . CYS A 1 96 ? 10.779 10.468 -19.337 1.00 97.31 96 CYS A C 1
ATOM 765 O O . CYS A 1 96 ? 10.301 10.738 -18.233 1.00 97.31 96 CYS A O 1
ATOM 767 N N . GLU A 1 97 ? 10.110 9.715 -20.216 1.00 97.88 97 GLU A N 1
ATOM 768 C CA . GLU A 1 97 ? 8.848 9.038 -19.890 1.00 97.88 97 GLU A CA 1
ATOM 769 C C . GLU A 1 97 ? 9.029 7.999 -18.775 1.00 97.88 97 GLU A C 1
ATOM 771 O O . GLU A 1 97 ? 8.242 7.983 -17.827 1.00 97.88 97 GLU A O 1
ATOM 776 N N . ILE A 1 98 ? 10.077 7.174 -18.855 1.00 97.50 98 ILE A N 1
ATOM 777 C CA . ILE A 1 98 ? 10.390 6.157 -17.843 1.00 97.50 98 ILE A CA 1
ATOM 778 C C . ILE A 1 98 ? 10.670 6.813 -16.489 1.00 97.50 98 ILE A C 1
ATOM 780 O O . ILE A 1 98 ? 10.042 6.439 -15.503 1.00 97.50 98 ILE A O 1
ATOM 784 N N . GLU A 1 99 ? 11.511 7.847 -16.434 1.00 97.19 99 GLU A N 1
ATOM 785 C CA . GLU A 1 99 ? 11.834 8.555 -15.185 1.00 97.19 99 GLU A CA 1
ATOM 786 C C . GLU A 1 99 ? 10.591 9.162 -14.510 1.00 97.19 99 GLU A C 1
ATOM 788 O O . GLU A 1 99 ? 10.476 9.179 -13.280 1.00 97.19 99 GLU A O 1
ATOM 793 N N . LYS A 1 100 ? 9.630 9.663 -15.301 1.00 97.88 100 LYS A N 1
ATOM 794 C CA . LYS A 1 100 ? 8.348 10.163 -14.775 1.00 97.88 100 LYS A CA 1
ATOM 795 C C . LYS A 1 100 ? 7.520 9.041 -14.160 1.00 97.88 100 LYS A C 1
ATOM 797 O O . LYS A 1 100 ? 6.949 9.234 -13.087 1.00 97.88 100 LYS A O 1
ATOM 802 N N . ILE A 1 101 ? 7.456 7.888 -14.826 1.00 97.75 101 ILE A N 1
ATOM 803 C CA . ILE A 1 101 ? 6.734 6.713 -14.329 1.00 97.75 101 ILE A CA 1
ATOM 804 C C . ILE A 1 101 ? 7.394 6.190 -13.052 1.00 97.75 101 ILE A C 1
ATOM 806 O O . ILE A 1 101 ? 6.698 5.952 -12.071 1.00 97.75 101 ILE A O 1
ATOM 810 N N . GLU A 1 102 ? 8.719 6.064 -13.021 1.00 97.62 102 GLU A N 1
ATOM 811 C CA . GLU A 1 102 ? 9.463 5.607 -11.843 1.00 97.62 102 GLU A CA 1
ATOM 812 C C . GLU A 1 102 ? 9.232 6.514 -10.633 1.00 97.62 102 GLU A C 1
ATOM 814 O O . GLU A 1 102 ? 8.964 6.026 -9.534 1.00 97.62 102 GLU A O 1
ATOM 819 N N . ARG A 1 103 ? 9.255 7.838 -10.837 1.00 97.56 103 ARG A N 1
ATOM 820 C CA . ARG A 1 103 ? 8.951 8.802 -9.774 1.00 97.56 103 ARG A CA 1
ATOM 821 C C . ARG A 1 103 ? 7.523 8.651 -9.262 1.00 97.56 103 ARG A C 1
ATOM 823 O O . ARG A 1 103 ? 7.322 8.589 -8.053 1.00 97.56 103 ARG A O 1
ATOM 830 N N . PHE A 1 104 ? 6.552 8.547 -10.167 1.00 97.69 104 PHE A N 1
ATOM 831 C CA . PHE A 1 104 ? 5.154 8.340 -9.796 1.00 97.69 104 PHE A CA 1
ATOM 832 C C . PHE A 1 104 ? 4.964 7.038 -9.004 1.00 97.69 104 PHE A C 1
ATOM 834 O O . PHE A 1 104 ? 4.291 7.031 -7.976 1.00 97.69 104 PHE A O 1
ATOM 841 N N . LEU A 1 105 ? 5.591 5.940 -9.437 1.00 97.81 105 LEU A N 1
ATOM 842 C CA . LEU A 1 105 ? 5.533 4.659 -8.732 1.00 97.81 105 LEU A CA 1
ATOM 843 C C . LEU A 1 105 ? 6.162 4.740 -7.337 1.00 97.81 105 LEU A C 1
ATOM 845 O O . LEU A 1 105 ? 5.627 4.153 -6.397 1.00 97.81 105 LEU A O 1
ATOM 849 N N . LEU A 1 106 ? 7.266 5.476 -7.186 1.00 97.88 106 LEU A N 1
ATOM 850 C CA . LEU A 1 106 ? 7.905 5.690 -5.889 1.00 97.88 106 LEU A CA 1
ATOM 851 C C . LEU A 1 106 ? 7.011 6.505 -4.943 1.00 97.88 106 LEU A C 1
ATOM 853 O O . LEU A 1 106 ? 6.856 6.137 -3.781 1.00 97.88 106 LEU A O 1
ATOM 857 N N . GLU A 1 107 ? 6.386 7.574 -5.438 1.00 97.94 107 GLU A N 1
ATOM 858 C CA . GLU A 1 107 ? 5.425 8.374 -4.668 1.00 97.94 107 GLU A CA 1
ATOM 859 C C . GLU A 1 107 ? 4.223 7.531 -4.220 1.00 97.94 107 GLU A C 1
ATOM 861 O O . GLU A 1 107 ? 3.850 7.565 -3.048 1.00 97.94 107 GLU A O 1
ATOM 866 N N . GLN A 1 108 ? 3.655 6.721 -5.122 1.00 97.81 108 GLN A N 1
ATOM 867 C CA . GLN A 1 108 ? 2.552 5.816 -4.789 1.00 97.81 108 GLN A CA 1
ATOM 868 C C . GLN A 1 108 ? 2.961 4.753 -3.766 1.00 97.81 108 GLN A C 1
ATOM 870 O O . GLN A 1 108 ? 2.203 4.489 -2.836 1.00 97.81 108 GLN A O 1
ATOM 875 N N . ARG A 1 109 ? 4.162 4.170 -3.892 1.00 97.19 109 ARG A N 1
ATOM 876 C CA . ARG A 1 109 ? 4.683 3.220 -2.898 1.00 97.19 109 ARG A CA 1
ATOM 877 C C . ARG A 1 109 ? 4.748 3.862 -1.513 1.00 97.19 109 ARG A C 1
ATOM 879 O O . ARG A 1 109 ? 4.232 3.274 -0.572 1.00 97.19 109 ARG A O 1
ATOM 886 N N . ASN A 1 110 ? 5.323 5.058 -1.401 1.00 97.69 110 ASN A N 1
ATOM 887 C CA . ASN A 1 110 ? 5.453 5.742 -0.113 1.00 97.69 110 ASN A CA 1
ATOM 888 C C . ASN A 1 110 ? 4.080 6.044 0.510 1.00 97.69 110 ASN A C 1
ATOM 890 O O . ASN A 1 110 ? 3.882 5.820 1.700 1.00 97.69 110 ASN A O 1
ATOM 894 N N . LEU A 1 111 ? 3.109 6.492 -0.297 1.00 97.94 111 LEU A N 1
ATOM 895 C CA . LEU A 1 111 ? 1.738 6.731 0.170 1.00 97.94 111 LEU A CA 1
ATOM 896 C C . LEU A 1 111 ? 1.071 5.454 0.697 1.00 97.94 111 LEU A C 1
ATOM 898 O O . LEU A 1 111 ? 0.378 5.496 1.714 1.00 97.94 111 LEU A O 1
ATOM 902 N N . ILE A 1 112 ? 1.272 4.326 0.011 1.00 97.56 112 ILE A N 1
ATOM 903 C CA . ILE A 1 112 ? 0.748 3.027 0.443 1.00 97.56 112 ILE A CA 1
ATOM 904 C C . ILE A 1 112 ? 1.421 2.594 1.747 1.00 97.56 112 ILE A C 1
ATOM 906 O O . ILE A 1 112 ? 0.712 2.242 2.683 1.00 97.56 112 ILE A O 1
ATOM 910 N N . GLU A 1 113 ? 2.750 2.673 1.843 1.00 97.88 113 GLU A N 1
ATOM 911 C CA . GLU A 1 113 ? 3.497 2.306 3.056 1.00 97.88 113 GLU A CA 1
ATOM 912 C C . GLU A 1 113 ? 3.060 3.142 4.274 1.00 97.88 113 GLU A C 1
ATOM 914 O O . GLU A 1 113 ? 2.828 2.598 5.359 1.00 97.88 113 GLU A O 1
ATOM 919 N N . ASP A 1 114 ? 2.866 4.453 4.100 1.00 97.81 114 ASP A N 1
ATOM 920 C CA . ASP A 1 114 ? 2.352 5.332 5.155 1.00 97.81 114 ASP A CA 1
ATOM 921 C C . ASP A 1 114 ? 0.912 4.968 5.553 1.00 97.81 114 ASP A C 1
ATOM 923 O O . ASP A 1 114 ? 0.577 4.921 6.743 1.00 97.81 114 ASP A O 1
ATOM 927 N N . SER A 1 115 ? 0.054 4.666 4.574 1.00 98.00 115 SER A N 1
ATOM 928 C CA . SER A 1 115 ? -1.322 4.223 4.820 1.00 98.00 115 SER A CA 1
ATOM 929 C C . SER A 1 115 ? -1.370 2.885 5.561 1.00 98.00 115 SER A C 1
ATOM 931 O O . SER A 1 115 ? -2.138 2.742 6.513 1.00 98.00 115 SER A O 1
ATOM 933 N N . GLU A 1 116 ? -0.557 1.907 5.163 1.00 97.44 116 GLU A N 1
ATOM 934 C CA . GLU A 1 116 ? -0.466 0.600 5.822 1.00 97.44 116 GLU A CA 1
ATOM 935 C C . GLU A 1 116 ? -0.009 0.744 7.272 1.00 97.44 116 GLU A C 1
ATOM 937 O O . GLU A 1 116 ? -0.599 0.151 8.178 1.00 97.44 116 GLU A O 1
ATOM 942 N N . LYS A 1 117 ? 0.991 1.595 7.520 1.00 97.88 117 LYS A N 1
ATOM 943 C CA . LYS A 1 117 ? 1.469 1.886 8.873 1.00 97.88 117 LYS A CA 1
ATOM 944 C C . LYS A 1 117 ? 0.386 2.526 9.742 1.00 97.88 117 LYS A C 1
ATOM 946 O O . LYS A 1 117 ? 0.243 2.155 10.907 1.00 97.88 117 LYS A O 1
ATOM 951 N N . ASN A 1 118 ? -0.388 3.462 9.194 1.00 97.75 118 ASN A N 1
ATOM 952 C CA . ASN A 1 118 ? -1.497 4.089 9.915 1.00 97.75 118 ASN A CA 1
ATOM 953 C C . ASN A 1 118 ? -2.597 3.075 10.254 1.00 97.75 118 ASN A C 1
ATOM 955 O O . ASN A 1 118 ? -3.000 2.986 11.413 1.00 97.75 118 ASN A O 1
ATOM 959 N N . LEU A 1 119 ? -3.009 2.249 9.288 1.00 97.75 119 LEU A N 1
ATOM 960 C CA . LEU A 1 119 ? -3.999 1.190 9.510 1.00 97.75 119 LEU A CA 1
ATOM 961 C C . LEU A 1 119 ? -3.525 0.163 10.545 1.00 97.75 119 LEU A C 1
ATOM 963 O O . LEU A 1 119 ? -4.311 -0.286 11.380 1.00 97.75 119 LEU A O 1
ATOM 967 N N . GLN A 1 120 ? -2.239 -0.188 10.533 1.00 98.00 120 GLN A N 1
ATOM 968 C CA . GLN A 1 120 ? -1.663 -1.090 11.526 1.00 98.00 120 GLN A CA 1
ATOM 969 C C . GLN A 1 120 ? -1.722 -0.489 12.939 1.00 98.00 120 GLN A C 1
ATOM 971 O O . GLN A 1 120 ? -2.099 -1.182 13.886 1.00 98.00 120 GLN A O 1
ATOM 976 N N . ASN A 1 121 ? -1.423 0.806 13.083 1.00 97.88 121 ASN A N 1
ATOM 977 C CA . ASN A 1 121 ? -1.546 1.505 14.364 1.00 97.88 121 ASN A CA 1
ATOM 978 C C . ASN A 1 121 ? -3.002 1.532 14.859 1.00 97.88 121 ASN A C 1
ATOM 980 O O . ASN A 1 121 ? -3.256 1.222 16.025 1.00 97.88 121 ASN A O 1
ATOM 984 N N . GLU A 1 122 ? -3.962 1.845 13.983 1.00 98.12 122 GLU A N 1
ATOM 985 C CA . GLU A 1 122 ? -5.394 1.833 14.315 1.00 98.12 122 GLU A CA 1
ATOM 986 C C . GLU A 1 122 ? -5.870 0.441 14.749 1.00 98.12 122 GLU A C 1
ATOM 988 O O . GLU A 1 122 ? -6.590 0.299 15.743 1.00 98.12 122 GLU A O 1
ATOM 993 N N . LEU A 1 123 ? -5.426 -0.606 14.048 1.00 97.75 123 LEU A N 1
ATOM 994 C CA . LEU A 1 123 ? -5.730 -1.989 14.396 1.00 97.75 123 LEU A CA 1
ATOM 995 C C . LEU A 1 123 ? -5.195 -2.352 15.786 1.00 97.75 123 LEU A C 1
ATOM 997 O O . LEU A 1 123 ? -5.895 -2.998 16.570 1.00 97.75 123 LEU A O 1
ATOM 1001 N N . ASP A 1 124 ? -3.974 -1.938 16.115 1.00 98.19 124 ASP A N 1
ATOM 1002 C CA . ASP A 1 124 ? -3.369 -2.220 17.416 1.00 98.19 124 ASP A CA 1
ATOM 1003 C C . ASP A 1 124 ? -4.047 -1.440 18.553 1.00 98.19 124 ASP A C 1
ATOM 1005 O O . ASP A 1 124 ? -4.213 -1.967 19.660 1.00 98.19 124 ASP A O 1
ATOM 1009 N N . GLU A 1 125 ? -4.514 -0.216 18.297 1.00 98.06 125 GLU A N 1
ATOM 1010 C CA . GLU A 1 125 ? -5.363 0.517 19.239 1.00 98.06 125 GLU A CA 1
ATOM 1011 C C . GLU A 1 125 ? -6.713 -0.168 19.463 1.00 98.06 125 GLU A C 1
ATOM 1013 O O . GLU A 1 125 ? -7.154 -0.299 20.612 1.00 98.06 125 GLU A O 1
ATOM 1018 N N . LEU A 1 126 ? -7.365 -0.629 18.393 1.00 97.31 126 LEU A N 1
ATOM 1019 C CA . LEU A 1 126 ? -8.628 -1.357 18.484 1.00 97.31 126 LEU A CA 1
ATOM 1020 C C . LEU A 1 126 ? -8.459 -2.660 19.260 1.00 97.31 126 LEU A C 1
ATOM 1022 O O . LEU A 1 126 ? -9.223 -2.899 20.192 1.00 97.31 126 LEU A O 1
ATOM 1026 N N . LYS A 1 127 ? -7.414 -3.448 18.983 1.00 97.69 127 LYS A N 1
ATOM 1027 C CA . LYS A 1 127 ? -7.100 -4.666 19.750 1.00 97.69 127 LYS A CA 1
ATOM 1028 C C . LYS A 1 127 ? -6.939 -4.376 21.241 1.00 97.69 127 LYS A C 1
ATOM 1030 O O . LYS A 1 127 ? -7.505 -5.091 22.066 1.00 97.69 127 LYS A O 1
ATOM 1035 N N . LYS A 1 128 ? -6.227 -3.303 21.605 1.00 98.00 128 LYS A N 1
ATOM 1036 C CA . LYS A 1 128 ? -6.085 -2.879 23.011 1.00 98.00 128 LYS A CA 1
ATOM 1037 C C . LYS A 1 128 ? -7.430 -2.503 23.636 1.00 98.00 128 LYS A C 1
ATOM 1039 O O . LYS A 1 128 ? -7.672 -2.843 24.794 1.00 98.00 128 LYS A O 1
ATOM 1044 N N . LYS A 1 129 ? -8.300 -1.797 22.904 1.00 97.81 129 LYS A N 1
ATOM 1045 C CA . LYS A 1 129 ? -9.652 -1.441 23.372 1.00 97.81 129 LYS A CA 1
ATOM 1046 C C . LYS A 1 129 ? -10.520 -2.687 23.559 1.00 97.81 129 LYS A C 1
ATOM 1048 O O . LYS A 1 129 ? -11.149 -2.818 24.605 1.00 97.81 129 LYS A O 1
ATOM 1053 N N . THR A 1 130 ? -10.501 -3.614 22.604 1.00 97.25 130 THR A N 1
ATOM 1054 C CA . THR A 1 130 ? -11.232 -4.885 22.676 1.00 97.25 130 THR A CA 1
ATOM 1055 C C . THR A 1 130 ? -10.778 -5.728 23.860 1.00 97.25 130 THR A C 1
ATOM 1057 O O . THR A 1 130 ? -11.618 -6.225 24.600 1.00 97.25 130 THR A O 1
ATOM 1060 N N . GLU A 1 131 ? -9.471 -5.836 24.097 1.00 98.06 131 GLU A N 1
ATOM 1061 C CA . GLU A 1 131 ? -8.939 -6.590 25.236 1.00 98.06 131 GLU A CA 1
ATOM 1062 C C . GLU A 1 131 ? -9.377 -5.986 26.579 1.00 98.06 131 GLU A C 1
ATOM 1064 O O . GLU A 1 131 ? -9.784 -6.706 27.488 1.00 98.06 131 GLU A O 1
ATOM 1069 N N . LYS A 1 132 ? -9.372 -4.651 26.704 1.00 97.75 132 LYS A N 1
ATOM 1070 C CA . LYS A 1 132 ? -9.902 -3.970 27.898 1.00 97.75 132 LYS A CA 1
ATOM 1071 C C . LYS A 1 132 ? -11.397 -4.228 28.091 1.00 97.75 132 LYS A C 1
ATOM 1073 O O . LYS A 1 132 ? -11.817 -4.520 29.206 1.00 97.75 132 LYS A O 1
ATOM 1078 N N . ALA A 1 133 ? -12.185 -4.127 27.022 1.00 97.38 133 ALA A N 1
ATOM 1079 C CA . ALA A 1 133 ? -13.623 -4.378 27.073 1.00 97.38 133 ALA A CA 1
ATOM 1080 C C . ALA A 1 133 ? -13.929 -5.833 27.455 1.00 97.38 133 ALA A C 1
ATOM 1082 O O . ALA A 1 133 ? -14.818 -6.082 28.265 1.00 97.38 133 ALA A O 1
ATOM 1083 N N . ARG A 1 134 ? -13.152 -6.784 26.927 1.00 97.75 134 ARG A N 1
ATOM 1084 C CA . ARG A 1 134 ? -13.260 -8.200 27.271 1.00 97.75 134 ARG A CA 1
ATOM 1085 C C . ARG A 1 134 ? -12.993 -8.443 28.757 1.00 97.75 134 ARG A C 1
ATOM 1087 O O . ARG A 1 134 ? -13.798 -9.108 29.396 1.00 97.75 134 ARG A O 1
ATOM 1094 N N . LYS A 1 135 ? -11.925 -7.869 29.320 1.00 97.75 135 LYS A N 1
ATOM 1095 C CA . LYS A 1 135 ? -11.633 -7.986 30.760 1.00 97.75 135 LYS A CA 1
ATOM 1096 C C . LYS A 1 135 ? -12.745 -7.401 31.628 1.00 97.75 135 LYS A C 1
ATOM 1098 O O . LYS A 1 135 ? -13.183 -8.055 32.563 1.00 97.75 135 LYS A O 1
ATOM 1103 N N . ALA A 1 136 ? -13.253 -6.220 31.275 1.00 97.38 136 ALA A N 1
ATOM 1104 C CA . ALA A 1 136 ? -14.372 -5.608 31.992 1.00 97.38 136 ALA A CA 1
ATOM 1105 C C . ALA A 1 136 ? -15.647 -6.471 31.930 1.00 97.38 136 ALA A C 1
ATOM 1107 O O . ALA A 1 136 ? -16.389 -6.558 32.905 1.00 97.38 136 ALA A O 1
ATOM 1108 N N . PHE A 1 137 ? -15.897 -7.132 30.797 1.00 97.81 137 PHE A N 1
ATOM 1109 C CA . PHE A 1 137 ? -17.006 -8.074 30.652 1.00 97.81 137 PHE A CA 1
ATOM 1110 C C . PHE A 1 137 ? -16.820 -9.330 31.518 1.00 97.81 137 PHE A C 1
ATOM 1112 O O . PHE A 1 137 ? -17.757 -9.750 32.191 1.00 97.81 137 PHE A O 1
ATOM 1119 N N . GLU A 1 138 ? -15.616 -9.907 31.538 1.00 98.06 138 GLU A N 1
ATOM 1120 C CA . GLU A 1 138 ? -15.280 -11.045 32.404 1.00 98.06 138 GLU A CA 1
ATOM 1121 C C . GLU A 1 138 ? -15.445 -10.679 33.895 1.00 98.06 138 GLU A C 1
ATOM 1123 O O . GLU A 1 138 ? -16.063 -11.428 34.649 1.00 98.06 138 GLU A O 1
ATOM 1128 N N . GLU A 1 139 ? -14.988 -9.494 34.315 1.00 97.88 139 GLU A N 1
ATOM 1129 C CA . GLU A 1 139 ? -15.187 -8.973 35.676 1.00 97.88 139 GLU A CA 1
ATOM 1130 C C . GLU A 1 139 ? -16.672 -8.790 36.023 1.00 97.88 139 GLU A C 1
ATOM 1132 O O . GLU A 1 139 ? -17.112 -9.211 37.095 1.00 97.88 139 GLU A O 1
ATOM 1137 N N . ALA A 1 140 ? -17.461 -8.206 35.117 1.00 97.00 140 ALA A N 1
ATOM 1138 C CA . ALA A 1 140 ? -18.894 -8.010 35.320 1.00 97.00 140 ALA A CA 1
ATOM 1139 C C . ALA A 1 140 ? -19.649 -9.342 35.462 1.00 97.00 140 ALA A C 1
ATOM 1141 O O . ALA A 1 140 ? -20.519 -9.457 36.325 1.00 97.00 140 ALA A O 1
ATOM 1142 N N . ASN A 1 141 ? -19.292 -10.354 34.665 1.00 97.50 141 ASN A N 1
ATOM 1143 C CA . ASN A 1 141 ? -19.876 -11.690 34.787 1.00 97.50 141 ASN A CA 1
ATOM 1144 C C . ASN A 1 141 ? -19.542 -12.336 36.132 1.00 97.50 141 ASN A C 1
ATOM 1146 O O . ASN A 1 141 ? -20.443 -12.860 36.778 1.00 97.50 141 ASN A O 1
ATOM 1150 N N . ASN A 1 142 ? -18.293 -12.237 36.595 1.00 97.50 142 ASN A N 1
ATOM 1151 C CA . ASN A 1 142 ? -17.909 -12.768 37.906 1.00 97.50 142 ASN A CA 1
ATOM 1152 C C . ASN A 1 142 ? -18.705 -12.104 39.043 1.00 97.50 142 ASN A C 1
ATOM 1154 O O . ASN A 1 142 ? -19.174 -12.782 39.954 1.00 97.50 142 ASN A O 1
ATOM 1158 N N . ILE A 1 143 ? -18.898 -10.780 38.987 1.00 97.38 143 ILE A N 1
ATOM 1159 C CA . ILE A 1 143 ? -19.721 -10.054 39.972 1.00 97.38 143 ILE A CA 1
ATOM 1160 C C . ILE A 1 143 ? -21.176 -10.530 39.917 1.00 97.38 143 ILE A C 1
ATOM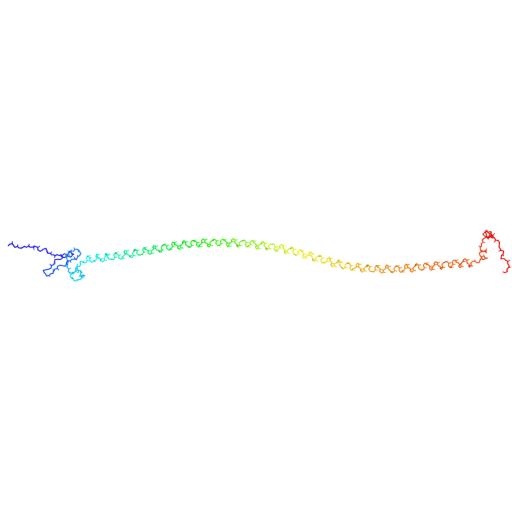 1162 O O . ILE A 1 143 ? -21.807 -10.714 40.956 1.00 97.38 143 ILE A O 1
ATOM 1166 N N . LEU A 1 144 ? -21.716 -10.742 38.717 1.00 97.12 144 LEU A N 1
ATOM 1167 C CA . LEU A 1 144 ? -23.085 -11.211 38.534 1.00 97.12 144 LEU A CA 1
ATOM 1168 C C . LEU A 1 144 ? -23.278 -12.635 39.073 1.00 97.12 144 LEU A C 1
ATOM 1170 O O . LEU A 1 144 ? -24.292 -12.909 39.711 1.00 97.12 144 LEU A O 1
ATOM 1174 N N . GLU A 1 145 ? -22.303 -13.524 38.882 1.00 97.44 145 GLU A N 1
ATOM 1175 C CA . GLU A 1 145 ? -22.313 -14.863 39.476 1.00 97.44 145 GLU A CA 1
ATOM 1176 C C . GLU A 1 145 ? -22.311 -14.806 41.008 1.00 97.44 145 GLU A C 1
ATOM 1178 O O . GLU A 1 145 ? -23.156 -15.449 41.630 1.00 97.44 145 GLU A O 1
ATOM 1183 N N . ILE A 1 146 ? -21.442 -13.984 41.609 1.00 97.19 146 ILE A N 1
ATOM 1184 C CA . ILE A 1 146 ? -21.393 -13.779 43.068 1.00 97.19 146 ILE A CA 1
ATOM 1185 C C . ILE A 1 146 ? -22.720 -13.217 43.591 1.00 97.19 146 ILE A C 1
ATOM 1187 O O . ILE A 1 146 ? -23.227 -13.659 44.623 1.00 97.19 146 ILE A O 1
ATOM 1191 N N . ASN A 1 147 ? -23.311 -12.249 42.892 1.00 96.75 147 ASN A N 1
ATOM 1192 C CA . ASN A 1 147 ? -24.597 -11.683 43.291 1.00 96.75 147 ASN A CA 1
ATOM 1193 C C . ASN A 1 147 ? -25.708 -12.736 43.232 1.00 96.75 147 ASN A C 1
ATOM 1195 O O . ASN A 1 147 ? -26.486 -12.833 44.174 1.00 96.75 147 ASN A O 1
ATOM 1199 N N . ASN A 1 148 ? -25.740 -13.567 42.188 1.00 96.56 148 ASN A N 1
ATOM 1200 C CA . ASN A 1 148 ? -26.727 -14.638 42.058 1.00 96.56 148 ASN A CA 1
ATOM 1201 C C . ASN A 1 148 ? -26.586 -15.703 43.154 1.00 96.56 148 ASN A C 1
ATOM 1203 O O . ASN A 1 148 ? -27.593 -16.229 43.627 1.00 96.56 148 ASN A O 1
ATOM 1207 N N . THR A 1 149 ? -25.360 -16.062 43.553 1.00 97.19 149 THR A N 1
ATOM 1208 C CA . THR A 1 149 ? -25.161 -17.000 44.671 1.00 97.19 149 THR A CA 1
ATOM 1209 C C . THR A 1 149 ? -25.596 -16.374 45.988 1.00 97.19 149 THR A C 1
ATOM 1211 O O . THR A 1 149 ? -26.330 -17.000 46.744 1.00 97.19 149 THR A O 1
ATOM 1214 N N . THR A 1 150 ? -25.228 -15.114 46.215 1.00 97.06 150 THR A N 1
ATOM 1215 C CA . THR A 1 150 ? -25.587 -14.376 47.433 1.00 97.06 150 THR A CA 1
ATOM 1216 C C . THR A 1 150 ? -27.103 -14.176 47.544 1.00 97.06 150 THR A C 1
ATOM 1218 O O . THR A 1 150 ? -27.678 -14.319 48.619 1.00 97.06 150 THR A O 1
ATOM 1221 N N . GLU A 1 151 ? -27.784 -13.883 46.433 1.00 96.31 151 GLU A N 1
ATOM 1222 C CA . GLU A 1 151 ? -29.243 -13.754 46.392 1.00 96.31 151 GLU A CA 1
ATOM 1223 C C . GLU A 1 151 ? -29.929 -15.067 46.782 1.00 96.31 151 GLU A C 1
ATOM 1225 O O . GLU A 1 151 ? -30.855 -15.050 47.591 1.00 96.31 151 GLU A O 1
ATOM 1230 N N . LYS A 1 152 ? -29.444 -16.210 46.278 1.00 97.38 152 LYS A N 1
ATOM 1231 C CA . LYS A 1 152 ? -29.961 -17.530 46.673 1.00 97.38 152 LYS A CA 1
ATOM 1232 C C . LYS A 1 152 ? -29.782 -17.793 48.166 1.00 97.38 152 LYS A C 1
ATOM 1234 O O . LYS A 1 152 ? -30.743 -18.187 48.816 1.00 97.38 152 LYS A O 1
ATOM 1239 N N . GLU A 1 153 ? -28.599 -17.516 48.712 1.00 97.06 153 GLU A N 1
ATOM 1240 C CA . GLU A 1 153 ? -28.328 -17.672 50.147 1.00 97.06 153 GLU A CA 1
ATOM 1241 C C . GLU A 1 153 ? -29.263 -16.803 51.004 1.00 97.06 153 GLU A C 1
ATOM 1243 O O . GLU A 1 153 ? -29.776 -17.255 52.029 1.00 97.06 153 GLU A O 1
ATOM 1248 N N . TYR A 1 154 ? -29.531 -15.560 50.588 1.00 96.38 154 TYR A N 1
ATOM 1249 C CA . TYR A 1 154 ? -30.479 -14.699 51.296 1.00 96.38 154 TYR A CA 1
ATOM 1250 C C . TYR A 1 154 ? -31.923 -15.183 51.182 1.00 96.38 154 TYR A C 1
ATOM 1252 O O . TYR A 1 154 ? -32.662 -15.086 52.160 1.00 96.38 154 TYR A O 1
ATOM 1260 N N . LEU A 1 155 ? -32.335 -15.704 50.025 1.00 97.00 155 LEU A N 1
ATOM 1261 C CA . LEU A 1 155 ? -33.669 -16.279 49.857 1.00 97.00 155 LEU A CA 1
ATOM 1262 C C . LEU A 1 155 ? -33.873 -17.491 50.775 1.00 97.00 155 LEU A C 1
ATOM 1264 O O . LEU A 1 155 ? -34.894 -17.551 51.457 1.00 97.00 155 LEU A O 1
ATOM 1268 N N . GLU A 1 156 ? -32.885 -18.384 50.872 1.00 96.25 156 GLU A N 1
ATOM 1269 C CA . GLU A 1 156 ? -32.907 -19.525 51.800 1.00 96.25 156 GLU A CA 1
ATOM 1270 C C . GLU A 1 156 ? -33.003 -19.059 53.266 1.00 96.25 156 GLU A C 1
ATOM 1272 O O . GLU A 1 156 ? -33.828 -19.554 54.034 1.00 96.25 156 GLU A O 1
ATOM 1277 N N . GLN A 1 157 ? -32.232 -18.036 53.659 1.00 96.75 157 GLN A N 1
ATOM 1278 C CA . GLN A 1 157 ? -32.320 -17.460 55.009 1.00 96.75 157 GLN A CA 1
ATOM 1279 C C . GLN A 1 157 ? -33.685 -16.824 55.300 1.00 96.75 157 GLN A C 1
ATOM 1281 O O . GLN A 1 157 ? -34.183 -16.917 56.425 1.00 96.75 157 GLN A O 1
ATOM 1286 N N . ILE A 1 158 ? -34.289 -16.153 54.314 1.00 96.25 158 ILE A N 1
ATOM 1287 C CA . ILE A 1 158 ? -35.627 -15.567 54.450 1.00 96.25 158 ILE A CA 1
ATOM 1288 C C . ILE A 1 158 ? -36.664 -16.672 54.654 1.00 96.25 158 ILE A C 1
ATOM 1290 O O . ILE A 1 158 ? -37.510 -16.528 55.536 1.00 96.25 158 ILE A O 1
ATOM 1294 N N . GLU A 1 159 ? -36.586 -17.764 53.893 1.00 97.19 159 GLU A N 1
ATOM 1295 C CA . GLU A 1 159 ? -37.478 -18.920 54.033 1.00 97.19 159 GLU A CA 1
ATOM 1296 C C . GLU A 1 159 ? -37.365 -19.539 55.438 1.00 97.19 159 GLU A C 1
ATOM 1298 O O . GLU A 1 159 ? -38.368 -19.672 56.141 1.00 97.19 159 GLU A O 1
ATOM 1303 N N . GLU A 1 160 ? -36.144 -19.772 55.935 1.00 97.00 160 GLU A N 1
ATOM 1304 C CA . GLU A 1 160 ? -35.939 -20.262 57.306 1.00 97.00 160 GLU A CA 1
ATOM 1305 C C . GLU A 1 160 ? -36.502 -19.321 58.383 1.00 97.00 160 GLU A C 1
ATOM 1307 O O . GLU A 1 160 ? -36.997 -19.761 59.427 1.00 97.00 160 GLU A O 1
ATOM 1312 N N . LEU A 1 161 ? -36.361 -18.006 58.191 1.00 96.31 161 LEU A N 1
ATOM 1313 C CA . LEU A 1 161 ? -36.882 -17.015 59.129 1.00 96.31 161 LEU A CA 1
ATOM 1314 C C . LEU A 1 161 ? -38.410 -16.973 59.104 1.00 96.31 161 LEU A C 1
ATOM 1316 O O . LEU A 1 161 ? -39.017 -16.837 60.167 1.00 96.31 161 LEU A O 1
ATOM 1320 N N . GLN A 1 162 ? -39.030 -17.124 57.933 1.00 96.25 162 GLN A N 1
ATOM 1321 C CA . GLN A 1 162 ? -40.484 -17.230 57.802 1.00 96.25 162 GLN A CA 1
ATOM 1322 C C . GLN A 1 162 ? -41.016 -18.458 58.546 1.00 96.25 162 GLN A C 1
ATOM 1324 O O . GLN A 1 162 ? -41.955 -18.329 59.334 1.00 96.25 162 GLN A O 1
ATOM 1329 N N . ASP A 1 163 ? -40.361 -19.610 58.405 1.00 96.62 163 ASP A N 1
ATOM 1330 C CA . ASP A 1 163 ? -40.718 -20.823 59.145 1.00 96.62 163 ASP A CA 1
ATOM 1331 C C . ASP A 1 163 ? -40.597 -20.634 60.664 1.00 96.62 163 ASP A C 1
ATOM 1333 O O . ASP A 1 163 ? -41.493 -21.015 61.425 1.00 96.62 163 ASP A O 1
ATOM 1337 N N . LYS A 1 164 ? -39.518 -19.992 61.133 1.00 96.50 164 LYS A N 1
ATOM 1338 C CA . LYS A 1 164 ? -39.337 -19.664 62.560 1.00 96.50 164 LYS A CA 1
ATOM 1339 C C . LYS A 1 164 ? -40.427 -18.720 63.068 1.00 96.50 164 LYS A C 1
ATOM 1341 O O . LYS A 1 164 ? -40.916 -18.911 64.182 1.00 96.50 164 LYS A O 1
ATOM 1346 N N . ILE A 1 165 ? -40.828 -17.725 62.274 1.00 96.06 165 ILE A N 1
ATOM 1347 C CA . ILE A 1 165 ? -41.929 -16.816 62.622 1.00 96.06 165 ILE A CA 1
ATOM 1348 C C . ILE A 1 165 ? -43.228 -17.608 62.787 1.00 96.06 165 ILE A C 1
ATOM 1350 O O . ILE A 1 165 ? -43.863 -17.491 63.834 1.00 96.06 165 ILE A O 1
ATOM 1354 N N . LEU A 1 166 ? -43.577 -18.473 61.829 1.00 95.94 166 LEU A N 1
ATOM 1355 C CA . LEU A 1 166 ? -44.781 -19.310 61.903 1.00 95.94 166 LEU A CA 1
ATOM 1356 C C . LEU A 1 166 ? -44.778 -20.223 63.140 1.00 95.94 166 LEU A C 1
ATOM 1358 O O . LEU A 1 166 ? -45.801 -20.374 63.815 1.00 95.94 166 LEU A O 1
ATOM 1362 N N . GLN A 1 167 ? -43.623 -20.799 63.490 1.00 96.38 167 GLN A N 1
ATOM 1363 C CA . GLN A 1 167 ? -43.477 -21.591 64.716 1.00 96.38 167 GLN A CA 1
ATOM 1364 C C . GLN A 1 167 ? -43.727 -20.756 65.980 1.00 96.38 167 GLN A C 1
ATOM 1366 O O . GLN A 1 167 ? -44.464 -21.192 66.869 1.00 96.38 167 GLN A O 1
ATOM 1371 N N . ILE A 1 168 ? -43.142 -19.557 66.071 1.00 96.00 168 ILE A N 1
ATOM 1372 C CA . ILE A 1 168 ? -43.314 -18.651 67.217 1.00 96.00 168 ILE A CA 1
ATOM 1373 C C . ILE A 1 168 ? -44.765 -18.165 67.320 1.00 96.00 168 ILE A C 1
ATOM 1375 O O . ILE A 1 168 ? -45.310 -18.077 68.424 1.00 96.00 168 ILE A O 1
ATOM 1379 N N . GLU A 1 169 ? -45.420 -17.876 66.197 1.00 96.12 169 GLU A N 1
ATOM 1380 C CA . GLU A 1 169 ? -46.840 -17.520 66.162 1.00 96.12 169 GLU A CA 1
ATOM 1381 C C . GLU A 1 169 ? -47.707 -18.659 66.709 1.00 96.12 169 GLU A C 1
ATOM 1383 O O . GLU A 1 169 ? -48.543 -18.427 67.589 1.00 96.12 169 GLU A O 1
ATOM 1388 N N . GLY A 1 170 ? -47.449 -19.901 66.284 1.00 95.94 170 GLY A N 1
ATOM 1389 C CA . GLY A 1 170 ? -48.119 -21.090 66.813 1.00 95.94 170 GLY A CA 1
ATOM 1390 C C . GLY A 1 170 ? -47.911 -21.273 68.321 1.00 95.94 170 GLY A C 1
ATOM 1391 O O . GLY A 1 170 ? -48.871 -21.492 69.064 1.00 95.94 170 GLY A O 1
ATOM 1392 N N . GLN A 1 171 ? -46.676 -21.107 68.806 1.00 95.50 171 GLN A N 1
ATOM 1393 C CA . GLN A 1 171 ? -46.368 -21.136 70.242 1.00 95.50 171 GLN A CA 1
ATOM 1394 C C . GLN A 1 171 ? -47.092 -20.023 71.007 1.00 95.50 171 GLN A C 1
ATOM 1396 O O . GLN A 1 171 ? -47.630 -20.257 72.087 1.00 95.50 171 GLN A O 1
ATOM 1401 N N . THR A 1 172 ? -47.160 -18.821 70.434 1.00 95.38 172 THR A N 1
ATOM 1402 C CA . THR A 1 172 ? -47.841 -17.669 71.038 1.00 95.38 172 THR A CA 1
ATOM 1403 C C . THR A 1 172 ? -49.340 -17.917 71.184 1.00 95.38 172 THR A C 1
ATOM 1405 O O . THR A 1 172 ? -49.930 -17.541 72.200 1.00 95.38 172 THR A O 1
ATOM 1408 N N . ILE A 1 173 ? -49.973 -18.545 70.189 1.00 95.75 173 ILE A N 1
ATOM 1409 C CA . ILE A 1 173 ? -51.386 -18.940 70.257 1.00 95.75 173 ILE A CA 1
ATOM 1410 C C . ILE A 1 173 ? -51.583 -19.983 71.362 1.00 95.75 173 ILE A C 1
ATOM 1412 O O . ILE A 1 173 ? -52.421 -19.776 72.239 1.00 95.75 173 ILE A O 1
ATOM 1416 N N . SER A 1 174 ? -50.758 -21.032 71.386 1.00 95.56 174 SER A N 1
ATOM 1417 C CA . SER A 1 174 ? -50.808 -22.077 72.418 1.00 95.56 174 SER A CA 1
ATOM 1418 C C . SER A 1 174 ? -50.653 -21.509 73.837 1.00 95.56 174 SER A C 1
ATOM 1420 O O . SER A 1 174 ? -51.450 -21.798 74.730 1.00 95.56 174 SER A O 1
ATOM 1422 N N . GLU A 1 175 ? -49.692 -20.610 74.060 1.00 94.50 175 GLU A N 1
ATOM 1423 C CA . GLU A 1 175 ? -49.500 -19.968 75.366 1.00 94.50 175 GLU A CA 1
ATOM 1424 C C . GLU A 1 175 ? -50.666 -19.039 75.748 1.00 94.50 175 GLU A C 1
ATOM 1426 O O . GLU A 1 175 ? -51.037 -18.956 76.923 1.00 94.50 175 GLU A O 1
ATOM 1431 N N . LYS A 1 176 ? -51.319 -18.381 74.778 1.00 95.19 176 LYS A N 1
ATOM 1432 C CA . LYS A 1 176 ? -52.560 -17.626 75.033 1.00 95.19 176 LYS A CA 1
ATOM 1433 C C . LYS A 1 176 ? -53.700 -18.544 75.477 1.00 95.19 176 LYS A C 1
ATOM 1435 O O . LYS A 1 176 ? -54.409 -18.187 76.420 1.00 95.19 176 LYS A O 1
ATOM 1440 N N . GLU A 1 177 ? -53.863 -19.704 74.848 1.00 94.81 177 GLU A N 1
ATOM 1441 C CA . GLU A 1 177 ? -54.867 -20.703 75.238 1.00 94.81 177 GLU A CA 1
ATOM 1442 C C . GLU A 1 177 ? -54.594 -21.246 76.645 1.00 94.81 177 GLU A C 1
ATOM 1444 O O . GLU A 1 177 ? -55.492 -21.254 77.490 1.00 94.81 177 GLU A O 1
ATOM 1449 N N . ARG A 1 178 ? -53.338 -21.601 76.955 1.00 94.19 178 ARG A N 1
ATOM 1450 C CA . ARG A 1 178 ? -52.931 -22.038 78.304 1.00 94.19 178 ARG A CA 1
ATOM 1451 C C . ARG A 1 178 ? -53.177 -20.959 79.349 1.00 94.19 178 ARG A C 1
ATOM 1453 O O . ARG A 1 178 ? -53.710 -21.248 80.417 1.00 94.19 178 ARG A O 1
ATOM 1460 N N . LYS A 1 179 ? -52.858 -19.697 79.044 1.00 95.19 179 LYS A N 1
ATOM 1461 C CA . LYS A 1 179 ? -53.149 -18.562 79.932 1.00 95.19 179 LYS A CA 1
ATOM 1462 C C . LYS A 1 179 ? -54.647 -18.437 80.224 1.00 95.19 179 LYS A C 1
ATOM 1464 O O . LYS A 1 179 ? -55.015 -18.176 81.368 1.00 95.19 179 LYS A O 1
ATOM 1469 N N . GLN A 1 180 ? -55.508 -18.619 79.220 1.00 94.94 180 GLN A N 1
ATOM 1470 C CA . GLN A 1 180 ? -56.961 -18.615 79.418 1.00 94.94 180 GLN A CA 1
ATOM 1471 C C . GLN A 1 180 ? -57.420 -19.799 80.280 1.00 94.94 180 GLN A C 1
ATOM 1473 O O . GLN A 1 180 ? -58.194 -19.594 81.215 1.00 94.94 180 GLN A O 1
ATOM 1478 N N . GLN A 1 181 ? -56.906 -21.008 80.027 1.00 93.75 181 GLN A N 1
ATOM 1479 C CA . GLN A 1 181 ? -57.199 -22.198 80.835 1.00 93.75 181 GLN A CA 1
ATOM 1480 C C . GLN A 1 181 ? -56.793 -22.008 82.300 1.00 93.75 181 GLN A C 1
ATOM 1482 O O . GLN A 1 181 ? -57.628 -22.176 83.185 1.00 93.75 181 GLN A O 1
ATOM 1487 N N . TYR A 1 182 ? -55.559 -21.569 82.567 1.00 93.00 182 TYR A N 1
ATOM 1488 C CA . TYR A 1 182 ? -55.103 -21.277 83.927 1.00 93.00 182 TYR A CA 1
ATOM 1489 C C . TYR A 1 182 ? -55.914 -20.159 84.589 1.00 93.00 182 TYR A C 1
ATOM 1491 O O . TYR A 1 182 ? -56.167 -20.221 85.790 1.00 93.00 182 TYR A O 1
ATOM 1499 N N . GLY A 1 183 ? -56.366 -19.161 83.823 1.00 92.75 183 GLY A N 1
ATOM 1500 C CA . GLY A 1 183 ? -57.300 -18.144 84.309 1.00 92.75 183 GLY A CA 1
ATOM 1501 C C . GLY A 1 183 ? -58.620 -18.753 84.798 1.00 92.75 183 GLY A C 1
ATOM 1502 O O . GLY A 1 183 ? -59.039 -18.487 85.924 1.00 92.75 183 GLY A O 1
ATOM 1503 N N . LEU A 1 184 ? -59.232 -19.631 83.997 1.00 93.31 184 LEU A N 1
ATOM 1504 C CA . LEU A 1 184 ? -60.465 -20.344 84.357 1.00 93.31 184 LEU A CA 1
ATOM 1505 C C . LEU A 1 184 ? -60.266 -21.290 85.550 1.00 93.31 184 LEU A C 1
ATOM 1507 O O . LEU A 1 184 ? -61.109 -21.356 86.447 1.00 93.31 184 LEU A O 1
ATOM 1511 N N . GLU A 1 185 ? -59.153 -22.024 85.589 1.00 92.19 185 GLU A N 1
ATOM 1512 C CA . GLU A 1 185 ? -58.790 -22.876 86.724 1.00 92.19 185 GLU A CA 1
ATOM 1513 C C . GLU A 1 185 ? -58.620 -22.053 88.000 1.00 92.19 185 GLU A C 1
ATOM 1515 O O . GLU A 1 185 ? -59.178 -22.415 89.037 1.00 92.19 185 GLU A O 1
ATOM 1520 N N . TYR A 1 186 ? -57.916 -20.923 87.923 1.00 91.94 186 TYR A N 1
ATOM 1521 C CA . TYR A 1 186 ? -57.728 -20.005 89.041 1.00 91.94 186 TYR A CA 1
ATOM 1522 C C . TYR A 1 186 ? -59.062 -19.460 89.559 1.00 91.94 186 TYR A C 1
ATOM 1524 O O . TYR A 1 186 ? -59.304 -19.481 90.767 1.00 91.94 186 TYR A O 1
ATOM 1532 N N . GLU A 1 187 ? -59.965 -19.028 88.675 1.00 89.69 187 GLU A N 1
ATOM 1533 C CA . GLU A 1 187 ? -61.315 -18.592 89.051 1.00 89.69 187 GLU A CA 1
ATOM 1534 C C . GLU A 1 187 ? -62.117 -19.712 89.724 1.00 89.69 187 GLU A C 1
ATOM 1536 O O . GLU A 1 187 ? -62.771 -19.486 90.750 1.00 89.69 187 GLU A O 1
ATOM 1541 N N . ASN A 1 188 ? -62.033 -20.935 89.193 1.00 88.50 188 ASN A N 1
ATOM 1542 C CA . ASN A 1 188 ? -62.668 -22.114 89.772 1.00 88.50 188 ASN A CA 1
ATOM 1543 C C . ASN A 1 188 ? -62.100 -22.452 91.157 1.00 88.50 188 ASN A C 1
ATOM 1545 O O . ASN A 1 188 ? -62.874 -22.711 92.083 1.00 88.50 188 ASN A O 1
ATOM 1549 N N . PHE A 1 189 ? -60.777 -22.419 91.337 1.00 85.62 189 PHE A N 1
ATOM 1550 C CA . PHE A 1 189 ? -60.132 -22.595 92.640 1.00 85.62 189 PHE A CA 1
ATOM 1551 C C . PHE A 1 189 ? -60.555 -21.505 93.622 1.00 85.62 189 PHE A C 1
ATOM 1553 O O . PHE A 1 189 ? -60.968 -21.822 94.736 1.00 85.62 189 PHE A O 1
ATOM 1560 N N . ASN A 1 190 ? -60.550 -20.237 93.207 1.00 84.56 190 ASN A N 1
ATOM 1561 C CA . ASN A 1 190 ? -61.014 -19.128 94.039 1.00 84.56 190 ASN A CA 1
ATOM 1562 C C . ASN A 1 190 ? -62.475 -19.312 94.471 1.00 84.56 190 ASN A C 1
ATOM 1564 O O . ASN A 1 190 ? -62.811 -19.107 95.639 1.00 84.56 190 ASN A O 1
ATOM 1568 N N . ARG A 1 191 ? -63.355 -19.746 93.559 1.00 83.38 191 ARG A N 1
ATOM 1569 C CA . ARG A 1 191 ? -64.760 -20.049 93.869 1.00 83.38 191 ARG A CA 1
ATOM 1570 C C . ARG A 1 191 ? -64.885 -21.213 94.855 1.00 83.38 191 ARG A C 1
ATOM 1572 O O . ARG A 1 191 ? -65.666 -21.120 95.803 1.00 83.38 191 ARG A O 1
ATOM 1579 N N . LYS A 1 192 ? -64.109 -22.286 94.668 1.00 81.50 192 LYS A N 1
ATOM 1580 C CA . LYS A 1 192 ? -64.051 -23.436 95.589 1.00 81.50 192 LYS A CA 1
ATOM 1581 C C . LYS A 1 192 ? -63.545 -23.040 96.974 1.00 81.50 192 LYS A C 1
ATOM 1583 O O . LYS A 1 192 ? -64.130 -23.467 97.956 1.00 81.50 192 LYS A O 1
ATOM 1588 N N . ILE A 1 193 ? -62.527 -22.188 97.078 1.00 78.31 193 ILE A N 1
ATOM 1589 C CA . ILE A 1 193 ? -62.035 -21.677 98.368 1.00 78.31 193 ILE A CA 1
ATOM 1590 C C . ILE A 1 193 ? -63.119 -20.836 99.052 1.00 78.31 193 ILE A C 1
ATOM 1592 O O . ILE A 1 193 ? -63.447 -21.081 100.210 1.00 78.31 193 ILE A O 1
ATOM 1596 N N . ARG A 1 194 ? -63.743 -19.896 98.327 1.00 70.81 194 ARG A N 1
ATOM 1597 C CA . ARG A 1 194 ? -64.834 -19.061 98.865 1.00 70.81 194 ARG A CA 1
ATOM 1598 C C . ARG A 1 194 ? -66.043 -19.877 99.336 1.00 70.81 194 ARG A C 1
ATOM 1600 O O . ARG A 1 194 ? -66.679 -19.485 100.304 1.00 70.81 194 ARG A O 1
ATOM 1607 N N . SER A 1 195 ? -66.362 -20.986 98.665 1.00 66.50 195 SER A N 1
ATOM 1608 C CA . SER A 1 195 ? -67.491 -21.869 99.017 1.00 66.50 195 SER A CA 1
ATOM 1609 C C . SER A 1 195 ? -67.137 -22.966 100.029 1.00 66.50 195 SER A C 1
ATOM 1611 O O . SER A 1 195 ? -68.001 -23.394 100.791 1.00 66.50 195 SER A O 1
ATOM 1613 N N . GLY A 1 196 ? -65.876 -23.402 100.076 1.00 63.00 196 GLY A N 1
ATOM 1614 C CA . GLY A 1 196 ? -65.345 -24.336 101.071 1.00 63.00 196 GLY A CA 1
ATOM 1615 C C . GLY A 1 196 ? -65.182 -23.700 102.450 1.00 63.00 196 GLY A C 1
ATOM 1616 O O . GLY A 1 196 ? -65.244 -24.389 103.465 1.00 63.00 196 GLY A O 1
ATOM 1617 N N . LEU A 1 197 ? -65.061 -22.374 102.507 1.00 57.22 197 LEU A N 1
ATOM 1618 C CA . LEU A 1 197 ? -65.171 -21.609 103.739 1.00 57.22 197 LEU A CA 1
ATOM 1619 C C . LEU A 1 197 ? -66.649 -21.494 104.143 1.00 57.22 197 LEU A C 1
ATOM 1621 O O . LEU A 1 197 ? -67.334 -20.525 103.818 1.00 57.22 197 LEU A O 1
ATOM 1625 N N . LYS A 1 198 ? -67.164 -22.482 104.887 1.00 60.34 198 LYS A N 1
ATOM 1626 C CA . LYS A 1 198 ? -68.473 -22.343 105.545 1.00 60.34 198 LYS A CA 1
ATOM 1627 C C . LYS A 1 198 ? -68.425 -21.107 106.450 1.00 60.34 198 LYS A C 1
ATOM 1629 O O . LYS A 1 198 ? -67.517 -21.006 107.275 1.00 60.34 198 LYS A O 1
ATOM 1634 N N . LYS A 1 199 ? -69.411 -20.199 106.357 1.00 57.59 199 LYS A N 1
ATOM 1635 C CA . LYS A 1 199 ? -69.519 -19.005 107.231 1.00 57.59 199 LYS A CA 1
ATOM 1636 C C . LYS A 1 199 ? -69.264 -19.343 108.710 1.00 57.59 199 LYS A C 1
ATOM 1638 O O . LYS A 1 199 ? -68.531 -18.623 109.377 1.00 57.59 199 LYS A O 1
ATOM 1643 N N . GLY A 1 200 ? -69.776 -20.483 109.185 1.00 55.00 200 GLY A N 1
ATOM 1644 C CA . GLY A 1 200 ? -69.562 -20.966 110.555 1.00 55.00 200 GLY A CA 1
ATOM 1645 C C . GLY A 1 200 ? -68.121 -21.379 110.898 1.00 55.00 200 GLY A C 1
ATOM 1646 O O . GLY A 1 200 ? -67.708 -21.232 112.041 1.00 55.00 200 GLY A O 1
ATOM 1647 N N . GLN A 1 201 ? -67.321 -21.843 109.933 1.00 58.38 201 GLN A N 1
ATOM 1648 C CA . GLN A 1 201 ? -65.898 -22.152 110.147 1.00 58.38 201 GLN A CA 1
ATOM 1649 C C . GLN A 1 201 ? -65.026 -20.890 110.108 1.00 58.38 201 GLN A C 1
ATOM 1651 O O . GLN A 1 201 ? -64.064 -20.798 110.866 1.00 58.38 201 GLN A O 1
ATOM 1656 N N . LEU A 1 202 ? -65.392 -19.893 109.291 1.00 60.28 202 LEU A N 1
ATOM 1657 C CA . LEU A 1 202 ? -64.724 -18.587 109.289 1.00 60.28 202 LEU A CA 1
ATOM 1658 C C . LEU A 1 202 ? -64.965 -17.833 110.601 1.00 60.28 202 LEU A C 1
ATOM 1660 O O . LEU A 1 202 ? -64.042 -17.240 111.150 1.00 60.28 202 LEU A O 1
ATOM 1664 N N . PHE A 1 203 ? -66.192 -17.900 111.128 1.00 60.62 203 PHE A N 1
ATOM 1665 C CA . PHE A 1 203 ? -66.574 -17.248 112.381 1.00 60.62 203 PHE A CA 1
ATOM 1666 C C . PHE A 1 203 ? -65.688 -17.693 113.554 1.00 60.62 203 PHE A C 1
ATOM 1668 O O . PHE A 1 203 ? -65.284 -16.864 114.362 1.00 60.62 203 PHE A O 1
ATOM 1675 N N . ASN A 1 204 ? -65.299 -18.971 113.599 1.00 59.72 204 ASN A N 1
ATOM 1676 C CA . ASN A 1 204 ? -64.442 -19.529 114.652 1.00 59.72 204 ASN A CA 1
ATOM 1677 C C . ASN A 1 204 ? -62.967 -19.090 114.581 1.00 59.72 204 ASN A C 1
ATOM 1679 O O . ASN A 1 204 ? -62.247 -19.258 115.560 1.00 59.72 204 ASN A O 1
ATOM 1683 N N . LEU A 1 205 ? -62.518 -18.523 113.457 1.00 63.50 205 LEU A N 1
ATOM 1684 C CA . LEU A 1 205 ? -61.136 -18.065 113.244 1.00 63.50 205 LEU A CA 1
ATOM 1685 C C . LEU A 1 205 ? -60.976 -16.541 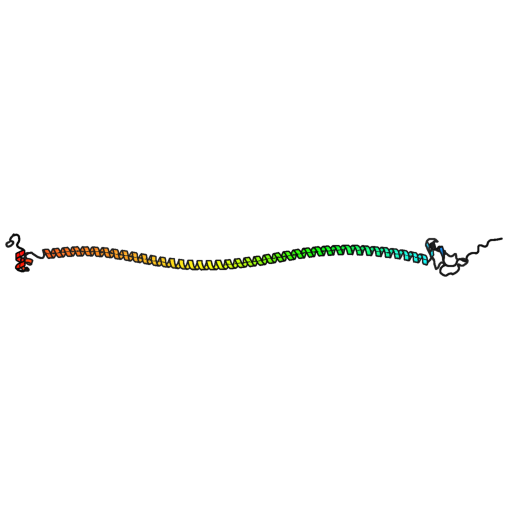113.379 1.00 63.50 205 LEU A C 1
ATOM 1687 O O . LEU A 1 205 ? -59.855 -16.036 113.421 1.00 63.50 205 LEU A O 1
ATOM 1691 N N . LEU A 1 206 ? -62.080 -15.794 113.443 1.00 62.97 206 LEU A N 1
ATOM 1692 C CA . LEU A 1 206 ? -62.064 -14.341 113.604 1.00 62.97 206 LEU A CA 1
ATOM 1693 C C . LEU A 1 206 ? -61.823 -13.957 115.070 1.00 62.97 206 LEU A C 1
ATOM 1695 O O . LEU A 1 206 ? -62.399 -14.548 115.984 1.00 62.97 206 LEU A O 1
ATOM 1699 N N . CYS A 1 207 ? -61.018 -12.918 115.311 1.00 71.25 207 CYS A N 1
ATOM 1700 C CA . CYS A 1 207 ? -60.910 -12.338 116.649 1.00 71.25 207 CYS A CA 1
ATOM 1701 C C . CYS A 1 207 ? -62.237 -11.671 117.058 1.00 71.25 207 CYS A C 1
ATOM 1703 O O . CYS A 1 207 ? -63.030 -11.251 116.209 1.00 71.25 207 CYS A O 1
ATOM 1705 N N . GLU A 1 208 ? -62.466 -11.519 118.364 1.00 68.44 208 GLU A N 1
ATOM 1706 C CA . GLU A 1 208 ? -63.717 -10.974 118.921 1.00 68.44 208 GLU A CA 1
ATOM 1707 C C . GLU A 1 208 ? -64.111 -9.602 118.349 1.00 68.44 208 GLU A C 1
ATOM 1709 O O . GLU A 1 208 ? -65.292 -9.289 118.200 1.00 68.44 208 GLU A O 1
ATOM 1714 N N . ARG A 1 209 ? -63.126 -8.786 117.958 1.00 70.44 209 ARG A N 1
ATOM 1715 C CA . ARG A 1 209 ? -63.371 -7.479 117.338 1.00 70.44 209 ARG A CA 1
ATOM 1716 C C . ARG A 1 209 ? -63.948 -7.598 115.923 1.00 70.44 209 ARG A C 1
ATOM 1718 O O . ARG A 1 209 ? -64.820 -6.814 115.563 1.00 70.44 209 ARG A O 1
ATOM 1725 N N . CYS A 1 210 ? -63.493 -8.573 115.138 1.00 66.81 210 CYS A N 1
ATOM 1726 C CA . CYS A 1 210 ? -63.934 -8.777 113.757 1.00 66.81 210 CYS A CA 1
ATOM 1727 C C . CYS A 1 210 ? -65.295 -9.480 113.673 1.00 66.81 210 CYS A C 1
ATOM 1729 O O . CYS A 1 210 ? -66.078 -9.169 112.780 1.00 66.81 210 CYS A O 1
ATOM 1731 N N . LYS A 1 211 ? -65.620 -10.368 114.625 1.00 65.06 211 LYS A N 1
ATOM 1732 C CA . LYS A 1 211 ? -66.950 -11.001 114.719 1.00 65.06 211 LYS A CA 1
ATOM 1733 C C . LYS A 1 211 ? -68.073 -9.973 114.895 1.00 65.06 211 LYS A C 1
ATOM 1735 O O . LYS A 1 211 ? -69.113 -10.084 114.258 1.00 65.06 211 LYS A O 1
ATOM 1740 N N . LYS A 1 212 ? -67.843 -8.937 115.713 1.00 65.38 212 LYS A N 1
ATOM 1741 C CA . LYS A 1 212 ? -68.825 -7.869 115.982 1.00 65.38 212 LYS A CA 1
ATOM 1742 C C . LYS A 1 212 ? -69.173 -7.015 114.759 1.00 65.38 212 LYS A C 1
ATOM 1744 O O . LYS A 1 212 ? -70.253 -6.444 114.728 1.00 65.38 212 LYS A O 1
ATOM 1749 N N . LEU A 1 213 ? -68.286 -6.929 113.767 1.00 60.19 213 LEU A N 1
ATOM 1750 C CA . LEU A 1 213 ? -68.499 -6.116 112.563 1.00 60.19 213 LEU A CA 1
ATOM 1751 C C . LEU A 1 213 ? -69.401 -6.794 111.515 1.00 60.19 213 LEU A C 1
ATOM 1753 O O . LEU A 1 213 ? -69.853 -6.122 110.597 1.00 60.19 213 LEU A O 1
ATOM 1757 N N . LEU A 1 214 ? -69.661 -8.102 111.634 1.00 61.44 214 LEU A N 1
ATOM 1758 C CA . LEU A 1 214 ? -70.412 -8.893 110.646 1.00 61.44 214 LEU A CA 1
ATOM 1759 C C . LEU A 1 214 ? -71.908 -9.077 110.977 1.00 61.44 214 LEU A C 1
ATOM 1761 O O . LEU A 1 214 ? -72.630 -9.636 110.157 1.00 61.44 214 LEU A O 1
ATOM 1765 N N . ASN A 1 215 ? -72.382 -8.613 112.139 1.00 50.31 215 ASN A N 1
ATOM 1766 C CA . ASN A 1 215 ? -73.789 -8.702 112.558 1.00 50.31 215 ASN A CA 1
ATOM 1767 C C . ASN A 1 215 ? -74.595 -7.452 112.143 1.00 50.31 215 ASN A C 1
ATOM 1769 O O . ASN A 1 215 ? -74.942 -6.625 112.984 1.00 50.31 215 ASN A O 1
ATOM 1773 N N . ILE A 1 216 ? -74.873 -7.328 110.843 1.00 42.66 216 ILE A N 1
ATOM 1774 C CA . ILE A 1 216 ? -75.858 -6.417 110.221 1.00 42.66 216 ILE A CA 1
ATOM 1775 C C . ILE A 1 216 ? -76.348 -7.183 108.970 1.00 42.66 216 ILE A C 1
ATOM 1777 O O . ILE A 1 216 ? -75.533 -7.441 108.091 1.00 42.66 216 ILE A O 1
ATOM 1781 N N . ASP A 1 217 ? -77.555 -7.717 108.796 1.00 39.12 217 ASP A N 1
ATOM 1782 C CA . ASP A 1 217 ? -78.845 -7.647 109.479 1.00 39.12 217 ASP A CA 1
ATOM 1783 C C . ASP A 1 217 ? -79.431 -9.068 109.602 1.00 39.12 217 ASP A C 1
ATOM 1785 O O . ASP A 1 217 ? -79.098 -9.965 108.825 1.00 39.12 217 ASP A O 1
ATOM 1789 N N . GLY A 1 218 ? -80.252 -9.272 110.632 1.00 42.16 218 GLY A N 1
ATOM 1790 C CA . GLY A 1 218 ? -80.588 -10.576 111.192 1.00 42.16 218 GLY A CA 1
ATOM 1791 C C . GLY A 1 218 ? -81.306 -11.566 110.274 1.00 42.16 218 GLY A C 1
ATOM 1792 O O . GLY A 1 218 ? -82.299 -11.245 109.638 1.00 42.16 218 GLY A O 1
ATOM 1793 N N . GLU A 1 219 ? -80.843 -12.811 110.346 1.00 36.09 219 GLU A N 1
ATOM 1794 C CA . GLU A 1 219 ? -81.693 -13.982 110.558 1.00 36.09 219 GLU A CA 1
ATOM 1795 C C . GLU A 1 219 ? -80.848 -15.049 111.274 1.00 36.09 219 GLU A C 1
ATOM 1797 O O . GLU A 1 219 ? -79.786 -15.464 110.801 1.00 36.09 219 GLU A O 1
ATOM 1802 N N . ASP A 1 220 ? -81.297 -15.413 112.477 1.00 41.44 220 ASP A N 1
ATOM 1803 C CA . ASP A 1 220 ? -80.722 -16.432 113.352 1.00 41.44 220 ASP A CA 1
ATOM 1804 C C . ASP A 1 220 ? -80.661 -17.794 112.650 1.00 41.44 220 ASP A C 1
ATOM 1806 O O . ASP A 1 220 ? -81.683 -18.335 112.231 1.00 41.44 220 ASP A O 1
ATOM 1810 N N . ILE A 1 221 ? -79.477 -18.410 112.604 1.00 41.38 221 ILE A N 1
ATOM 1811 C CA . ILE A 1 221 ? -79.338 -19.829 112.249 1.00 41.38 221 ILE A CA 1
ATOM 1812 C C . ILE A 1 221 ? -78.623 -20.565 113.378 1.00 41.38 221 ILE A C 1
ATOM 1814 O O . ILE A 1 221 ? -77.484 -21.014 113.261 1.00 41.38 221 ILE A O 1
ATOM 1818 N N . THR A 1 222 ? -79.350 -20.732 114.476 1.00 35.06 222 THR A N 1
ATOM 1819 C CA . THR A 1 222 ? -79.213 -21.884 115.366 1.00 35.06 222 THR A CA 1
ATOM 1820 C C . THR A 1 222 ? -80.608 -22.395 115.704 1.00 35.06 222 THR A C 1
ATOM 1822 O O . THR A 1 222 ? -81.205 -21.925 116.664 1.00 35.06 222 THR A O 1
ATOM 1825 N N . THR A 1 223 ? -81.142 -23.318 114.893 1.00 33.78 223 THR A N 1
ATOM 1826 C CA . THR A 1 223 ? -81.782 -24.602 115.282 1.00 33.78 223 THR A CA 1
ATOM 1827 C C . THR A 1 223 ? -82.766 -25.113 114.215 1.00 33.78 223 THR A C 1
ATOM 1829 O O . THR A 1 223 ? -83.971 -24.904 114.307 1.00 33.78 223 THR A O 1
ATOM 1832 N N . LYS A 1 224 ? -82.248 -25.841 113.219 1.00 31.23 224 LYS A N 1
ATOM 1833 C CA . LYS A 1 224 ? -82.597 -27.237 112.883 1.00 31.23 224 LYS A CA 1
ATOM 1834 C C . LYS A 1 224 ? -81.730 -27.728 111.728 1.00 31.23 224 LYS A C 1
ATOM 1836 O O . LYS A 1 224 ? -81.557 -26.960 110.761 1.00 31.23 224 LYS A O 1
#

Radius of gyration: 85.53 Å; chains: 1; bounding box: 145×52×232 Å